Protein AF-A0A415DAH7-F1 (afdb_monomer)

Structure (mmCIF, N/CA/C/O backbone):
data_AF-A0A415DAH7-F1
#
_entry.id   AF-A0A415DAH7-F1
#
loop_
_atom_site.group_PDB
_atom_site.id
_atom_site.type_symbol
_atom_site.label_atom_id
_atom_site.label_alt_id
_atom_site.label_comp_id
_atom_site.label_asym_id
_atom_site.label_entity_id
_atom_site.label_seq_id
_atom_site.pdbx_PDB_ins_code
_atom_site.Cartn_x
_atom_site.Cartn_y
_atom_site.Cartn_z
_atom_site.occupancy
_atom_site.B_iso_or_equiv
_atom_site.auth_seq_id
_atom_site.auth_comp_id
_atom_site.auth_asym_id
_atom_site.auth_atom_id
_atom_site.pdbx_PDB_model_num
ATOM 1 N N . MET A 1 1 ? 17.545 -16.013 -15.778 1.00 30.41 1 MET A N 1
ATOM 2 C CA . MET A 1 1 ? 18.387 -14.815 -15.978 1.00 30.41 1 MET A CA 1
ATOM 3 C C . MET A 1 1 ? 17.497 -13.778 -16.645 1.00 30.41 1 MET A C 1
ATOM 5 O O . MET A 1 1 ? 16.972 -14.083 -17.706 1.00 30.41 1 MET A O 1
ATOM 9 N N . LYS A 1 2 ? 17.176 -12.661 -15.979 1.00 29.02 2 LYS A N 1
ATOM 10 C CA . LYS A 1 2 ? 16.291 -11.635 -16.555 1.00 29.02 2 LYS A CA 1
ATOM 11 C C . LYS A 1 2 ? 17.100 -10.828 -17.575 1.00 29.02 2 LYS A C 1
ATOM 13 O O . LYS A 1 2 ? 18.068 -10.181 -17.198 1.00 29.02 2 LYS A O 1
ATOM 18 N N . THR A 1 3 ? 16.727 -10.934 -18.844 1.00 31.83 3 THR A N 1
ATOM 19 C CA . THR A 1 3 ? 17.229 -10.130 -19.965 1.00 31.83 3 THR A CA 1
ATOM 20 C C . THR A 1 3 ? 16.872 -8.668 -19.697 1.00 31.83 3 THR A C 1
ATOM 22 O O . THR A 1 3 ? 15.691 -8.332 -19.589 1.00 31.83 3 THR A O 1
ATOM 25 N N . TYR A 1 4 ? 17.868 -7.803 -19.516 1.00 32.53 4 TYR A N 1
ATOM 26 C CA . TYR A 1 4 ? 17.638 -6.367 -19.373 1.00 32.53 4 TYR A CA 1
ATOM 27 C C . TYR A 1 4 ? 17.499 -5.768 -20.773 1.00 32.53 4 TYR A C 1
ATOM 29 O O . TYR A 1 4 ? 18.465 -5.697 -21.532 1.00 32.53 4 TYR A O 1
ATOM 37 N N . TYR A 1 5 ? 16.290 -5.339 -21.131 1.00 34.25 5 TYR A N 1
ATOM 38 C CA . TYR A 1 5 ? 16.063 -4.584 -22.360 1.00 34.25 5 TYR A CA 1
ATOM 39 C C . TYR A 1 5 ? 16.549 -3.148 -22.150 1.00 34.25 5 TYR A C 1
ATOM 41 O O . TYR A 1 5 ? 15.805 -2.286 -21.687 1.00 34.25 5 TYR A O 1
ATOM 49 N N . VAL A 1 6 ? 17.816 -2.886 -22.466 1.00 39.06 6 VAL A N 1
ATOM 50 C CA . VAL A 1 6 ? 18.324 -1.516 -22.585 1.00 39.06 6 VAL A CA 1
ATOM 51 C C . VAL A 1 6 ? 17.772 -0.954 -23.898 1.00 39.06 6 VAL A C 1
ATOM 53 O O . VAL A 1 6 ? 18.182 -1.363 -24.982 1.00 39.06 6 VAL A O 1
ATOM 56 N N . HIS A 1 7 ? 16.760 -0.090 -23.817 1.00 41.69 7 HIS A N 1
ATOM 57 C CA . HIS A 1 7 ? 16.101 0.457 -25.002 1.00 41.69 7 HIS A CA 1
ATOM 58 C C . HIS A 1 7 ? 16.905 1.589 -25.664 1.00 41.69 7 HIS A C 1
ATOM 60 O O . HIS A 1 7 ? 17.321 2.528 -25.012 1.00 41.69 7 HIS A O 1
ATOM 66 N N . SER A 1 8 ? 17.005 1.487 -26.995 1.00 37.91 8 SER A N 1
ATOM 67 C CA . SER A 1 8 ? 17.375 2.465 -28.036 1.00 37.91 8 SER A CA 1
ATOM 68 C C . SER A 1 8 ? 18.767 3.111 -28.016 1.00 37.91 8 SER A C 1
ATOM 70 O O . SER A 1 8 ? 18.964 4.198 -27.477 1.00 37.91 8 SER A O 1
ATOM 72 N N . TYR A 1 9 ? 19.661 2.539 -28.827 1.00 50.06 9 TYR A N 1
ATOM 73 C CA . TYR A 1 9 ? 20.685 3.298 -29.539 1.00 50.06 9 TYR A CA 1
ATOM 74 C C . TYR A 1 9 ? 20.135 3.812 -30.866 1.00 50.06 9 TYR A C 1
ATOM 76 O O . TYR A 1 9 ? 20.167 3.117 -31.875 1.00 50.06 9 TYR A O 1
ATOM 84 N N . SER A 1 10 ? 19.648 5.052 -30.876 1.00 49.25 10 SER A N 1
ATOM 85 C CA . SER A 1 10 ? 19.550 5.817 -32.123 1.00 49.25 10 SER A CA 1
ATOM 86 C C . SER A 1 10 ? 20.919 6.383 -32.521 1.00 49.25 10 SER A C 1
ATOM 88 O O . SER A 1 10 ? 21.228 6.478 -33.698 1.00 49.25 10 SER A O 1
ATOM 90 N N . ILE A 1 11 ? 21.782 6.700 -31.553 1.00 47.94 11 ILE A N 1
ATOM 91 C CA . ILE A 1 11 ? 23.010 7.485 -31.762 1.00 47.94 11 ILE A CA 1
ATOM 92 C C . ILE A 1 11 ? 24.099 6.739 -32.548 1.00 47.94 11 ILE A C 1
ATOM 94 O O . ILE A 1 11 ? 24.809 7.375 -33.323 1.00 47.94 11 ILE A O 1
ATOM 98 N N . TYR A 1 12 ? 24.249 5.423 -32.370 1.00 51.31 12 TYR A N 1
ATOM 99 C CA . TYR A 1 12 ? 25.312 4.670 -33.053 1.00 51.31 12 TYR A CA 1
ATOM 100 C C . TYR A 1 12 ? 24.988 4.344 -34.515 1.00 51.31 12 TYR A C 1
ATOM 102 O O . TYR A 1 12 ? 25.910 4.222 -35.317 1.00 51.31 12 TYR A O 1
ATOM 110 N N . ASP A 1 13 ? 23.702 4.264 -34.866 1.00 53.69 13 ASP A N 1
ATOM 111 C CA . ASP A 1 13 ? 23.242 4.046 -36.243 1.00 53.69 13 ASP A CA 1
ATOM 112 C C . ASP A 1 13 ? 23.007 5.361 -37.004 1.00 53.69 13 ASP A C 1
ATOM 114 O O . ASP A 1 13 ? 22.860 5.353 -38.229 1.00 53.69 13 ASP A O 1
ATOM 118 N N . ILE A 1 14 ? 22.960 6.501 -36.303 1.00 60.25 14 ILE A N 1
ATOM 119 C CA . ILE A 1 14 ? 22.918 7.816 -36.941 1.00 60.25 14 ILE A CA 1
ATOM 120 C C . ILE A 1 14 ? 24.291 8.084 -37.565 1.00 60.25 14 ILE A C 1
ATOM 122 O O . ILE A 1 14 ? 25.292 8.138 -36.846 1.00 60.25 14 ILE A O 1
ATOM 126 N N . PRO A 1 15 ? 24.365 8.292 -38.893 1.00 61.75 15 PRO A N 1
ATOM 127 C CA . PRO A 1 15 ? 25.614 8.646 -39.546 1.00 61.75 15 PRO A CA 1
ATOM 128 C C . PRO A 1 15 ? 26.196 9.907 -38.906 1.00 61.75 15 PRO A C 1
ATOM 130 O O . PRO A 1 15 ? 25.568 10.967 -38.942 1.00 61.75 15 PRO A O 1
ATOM 133 N N . LYS A 1 16 ? 27.395 9.792 -38.329 1.00 71.94 16 LYS A N 1
ATOM 134 C CA . LYS A 1 16 ? 28.117 10.941 -37.783 1.00 71.94 16 LYS A CA 1
ATOM 135 C C . LYS A 1 16 ? 28.675 11.759 -38.935 1.00 71.94 16 LYS A C 1
ATOM 137 O O . LYS A 1 16 ? 29.456 11.266 -39.747 1.00 71.94 16 LYS A O 1
ATOM 142 N N . THR A 1 17 ? 28.268 13.015 -39.001 1.00 75.19 17 THR A N 1
ATOM 143 C CA . THR A 1 17 ? 28.755 13.974 -39.993 1.00 75.19 17 THR A CA 1
ATOM 144 C C . THR A 1 17 ? 30.033 14.675 -39.531 1.00 75.19 17 THR A C 1
ATOM 146 O O . THR A 1 17 ? 30.677 15.346 -40.335 1.00 75.19 17 THR A O 1
ATOM 149 N N . GLY A 1 18 ? 30.410 14.514 -38.253 1.00 72.88 18 GLY A N 1
ATOM 150 C CA . GLY A 1 18 ? 31.558 15.186 -37.635 1.00 72.88 18 GLY A CA 1
ATOM 151 C C . GLY A 1 18 ? 31.256 16.626 -37.206 1.00 72.88 18 GLY A C 1
ATOM 152 O O . GLY A 1 18 ? 32.127 17.305 -36.668 1.00 72.88 18 GLY A O 1
ATOM 153 N N . ASP A 1 19 ? 30.024 17.086 -37.427 1.00 80.38 19 ASP A N 1
ATOM 154 C CA . ASP A 1 19 ? 29.500 18.378 -37.001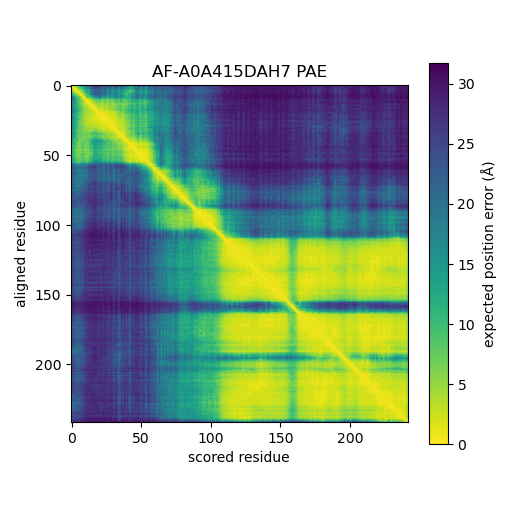 1.00 80.38 19 ASP A CA 1
ATOM 155 C C . ASP A 1 19 ? 28.490 18.145 -35.878 1.00 80.38 19 ASP A C 1
ATOM 157 O O . ASP A 1 19 ? 27.415 17.577 -36.090 1.00 80.38 19 ASP A O 1
ATOM 161 N N . PHE A 1 20 ? 28.839 18.625 -34.686 1.00 67.50 20 PHE A N 1
ATOM 162 C CA . PHE A 1 20 ? 28.045 18.454 -33.474 1.00 67.50 20 PHE A CA 1
ATOM 163 C C . PHE A 1 20 ? 26.579 18.880 -33.653 1.00 67.50 20 PHE A C 1
ATOM 165 O O . PHE A 1 20 ? 25.672 18.140 -33.282 1.00 67.50 20 PHE A O 1
ATOM 172 N N . TYR A 1 21 ? 26.322 20.030 -34.282 1.00 62.66 21 TYR A N 1
ATOM 173 C CA . TYR A 1 21 ? 24.966 20.570 -34.419 1.00 62.66 21 TYR A CA 1
ATOM 174 C C . TYR A 1 21 ? 24.132 19.833 -35.469 1.00 62.66 21 TYR A C 1
ATOM 176 O O . TYR A 1 21 ? 22.897 19.850 -35.413 1.00 62.66 21 TYR A O 1
ATOM 184 N N . LYS A 1 22 ? 24.771 19.226 -36.472 1.00 73.44 22 LYS A N 1
ATOM 185 C CA . LYS A 1 22 ? 24.080 18.373 -37.451 1.00 73.44 22 LYS A CA 1
ATOM 186 C C . LYS A 1 22 ? 23.768 17.008 -36.860 1.00 73.44 22 LYS A C 1
ATOM 188 O O . LYS A 1 22 ? 22.645 16.530 -37.026 1.00 73.44 22 LYS A O 1
ATOM 193 N N . ASP A 1 23 ? 24.720 16.439 -36.136 1.00 68.25 23 ASP A N 1
ATOM 194 C CA . ASP A 1 23 ? 24.581 15.143 -35.480 1.00 68.25 23 ASP A CA 1
ATOM 195 C C . ASP A 1 23 ? 23.501 15.210 -34.383 1.00 68.25 23 ASP A C 1
ATOM 197 O O . ASP A 1 23 ? 22.616 14.355 -34.329 1.00 68.25 23 ASP A O 1
ATOM 201 N N . GLU A 1 24 ? 23.456 16.304 -33.615 1.00 63.38 24 GLU A N 1
ATOM 202 C CA . GLU A 1 24 ? 22.398 16.586 -32.636 1.00 63.38 24 GLU A CA 1
ATOM 203 C C . GLU A 1 24 ? 21.007 16.690 -33.291 1.00 63.38 24 GLU A C 1
ATOM 205 O O . GLU A 1 24 ? 20.033 16.116 -32.802 1.00 63.38 24 GLU A O 1
ATOM 210 N N . ARG A 1 25 ? 20.880 17.361 -34.447 1.00 71.38 25 ARG A N 1
ATOM 211 C CA . ARG A 1 25 ? 19.592 17.456 -35.165 1.00 71.38 25 ARG A CA 1
ATOM 212 C C . ARG A 1 25 ? 19.115 16.117 -35.715 1.00 71.38 25 ARG A C 1
ATOM 214 O O . ARG A 1 25 ? 17.909 15.854 -35.697 1.00 71.38 25 ARG A O 1
ATOM 221 N N . LEU A 1 26 ? 20.027 15.295 -36.231 1.00 68.44 26 LEU A N 1
ATOM 222 C CA . LEU A 1 26 ? 19.712 13.946 -36.701 1.00 68.44 26 LEU A CA 1
ATOM 223 C C . LEU A 1 26 ? 19.230 13.071 -35.539 1.00 68.44 26 LEU A C 1
ATOM 225 O O . LEU A 1 26 ? 18.222 12.376 -35.671 1.00 68.44 26 LEU A O 1
ATOM 229 N N . TRP A 1 27 ? 19.868 13.205 -34.379 1.00 65.69 27 TRP A N 1
ATOM 230 C CA . TRP A 1 27 ? 19.471 12.542 -33.141 1.00 65.69 27 TRP A CA 1
ATOM 231 C C . TRP A 1 27 ? 18.094 12.981 -32.630 1.00 65.69 27 TRP A C 1
ATOM 233 O O . TRP A 1 27 ? 17.233 12.134 -32.382 1.00 65.69 27 TRP A O 1
ATOM 243 N N . ILE A 1 28 ? 17.811 14.287 -32.586 1.00 63.56 28 ILE A N 1
ATOM 244 C CA . ILE A 1 28 ? 16.478 14.807 -32.227 1.00 63.56 28 ILE A CA 1
ATOM 245 C C . ILE A 1 28 ? 15.401 14.272 -33.183 1.00 63.56 28 ILE A C 1
ATOM 247 O O . ILE A 1 28 ? 14.293 13.942 -32.755 1.00 63.56 28 ILE A O 1
ATOM 251 N N . LYS A 1 29 ? 15.699 14.196 -34.486 1.00 68.44 29 LYS A N 1
ATOM 252 C CA . LYS A 1 29 ? 14.757 13.700 -35.498 1.00 68.44 29 LYS A CA 1
ATOM 253 C C . LYS A 1 29 ? 14.428 12.220 -35.293 1.00 68.44 29 LYS A C 1
ATOM 255 O O . LYS A 1 29 ? 13.265 11.847 -35.426 1.00 68.44 29 LYS A O 1
ATOM 260 N N . GLU A 1 30 ? 15.417 11.405 -34.942 1.00 64.88 30 GLU A N 1
ATOM 261 C CA . GLU A 1 30 ? 15.224 9.976 -34.682 1.00 64.88 30 GLU A CA 1
ATOM 262 C C . GLU A 1 30 ? 14.415 9.737 -33.397 1.00 64.88 30 GLU A C 1
ATOM 264 O O . GLU A 1 30 ? 13.485 8.933 -33.388 1.00 64.88 30 GLU A O 1
ATOM 269 N N . ASN A 1 31 ? 14.671 10.518 -32.341 1.00 58.09 31 ASN A N 1
ATOM 270 C CA . ASN A 1 31 ? 13.945 10.425 -31.068 1.00 58.09 31 ASN A CA 1
ATOM 271 C C . ASN A 1 31 ? 12.488 10.905 -31.128 1.00 58.09 31 ASN A C 1
ATOM 273 O O . ASN A 1 31 ? 11.696 10.578 -30.244 1.00 58.09 31 ASN A O 1
ATOM 277 N N . LYS A 1 32 ? 12.108 11.655 -32.168 1.00 60.28 32 LYS A N 1
ATOM 278 C CA . LYS A 1 32 ? 10.715 12.063 -32.406 1.00 60.28 32 LYS A CA 1
ATOM 279 C C . LYS A 1 32 ? 9.870 10.997 -33.107 1.00 60.28 32 LYS A C 1
ATOM 281 O O . LYS A 1 32 ? 8.658 11.179 -33.196 1.00 60.28 32 LYS A O 1
ATOM 286 N N . LYS A 1 33 ? 10.467 9.902 -33.595 1.00 56.88 33 LYS A N 1
ATOM 287 C CA . LYS A 1 33 ? 9.713 8.795 -34.204 1.00 56.88 33 LYS A CA 1
ATOM 288 C C . LYS A 1 33 ? 8.858 8.072 -33.169 1.00 56.88 33 LYS A C 1
ATOM 290 O O . LYS A 1 33 ? 9.251 7.956 -32.001 1.00 56.88 33 LYS A O 1
ATOM 295 N N . LEU A 1 34 ? 7.709 7.557 -33.606 1.00 50.47 34 LEU A N 1
ATOM 296 C CA . LEU A 1 34 ? 6.844 6.726 -32.767 1.00 50.47 34 LEU A CA 1
ATOM 297 C C . LEU A 1 34 ? 7.603 5.468 -32.328 1.00 50.47 34 LEU A C 1
ATOM 299 O O . LEU A 1 34 ? 8.448 4.975 -33.068 1.00 50.47 34 LEU A O 1
ATOM 303 N N . PHE A 1 35 ? 7.314 4.952 -31.128 1.00 51.53 35 PHE A N 1
ATOM 304 C CA . PHE A 1 35 ? 8.022 3.800 -30.548 1.00 51.53 35 PHE A CA 1
ATOM 305 C C . PHE A 1 35 ? 8.113 2.633 -31.549 1.00 51.53 35 PHE A C 1
ATOM 307 O O . PHE A 1 35 ? 9.202 2.191 -31.884 1.00 51.53 35 PHE A O 1
ATOM 314 N N . LEU A 1 36 ? 6.990 2.260 -32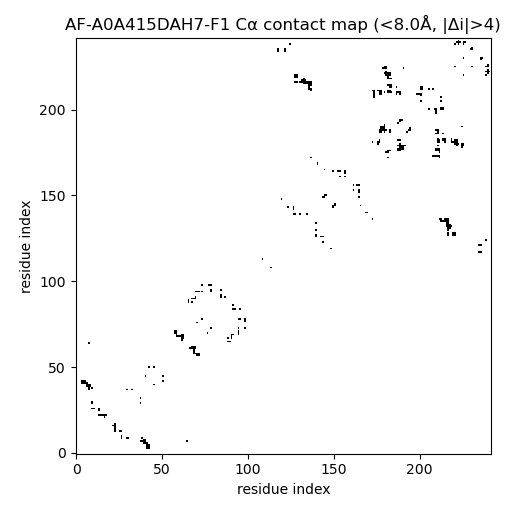.162 1.00 53.62 36 LEU A N 1
ATOM 315 C CA . LEU A 1 36 ? 6.885 1.172 -33.145 1.00 53.62 36 LEU A CA 1
ATOM 316 C C . LEU A 1 36 ? 7.756 1.337 -34.409 1.00 53.62 36 LEU A C 1
ATOM 318 O O . LEU A 1 36 ? 7.973 0.368 -35.128 1.00 53.62 36 LEU A O 1
ATOM 322 N N . GLU A 1 37 ? 8.243 2.545 -34.696 1.00 58.22 37 GLU A N 1
ATOM 323 C CA . GLU A 1 37 ? 9.062 2.863 -35.874 1.00 58.22 37 GLU A CA 1
ATOM 324 C C . GLU A 1 37 ? 10.568 2.863 -35.568 1.00 58.22 37 GLU A C 1
ATOM 326 O O . GLU A 1 37 ? 11.393 3.090 -36.459 1.00 58.22 37 GLU A O 1
ATOM 331 N N . ARG A 1 38 ? 10.939 2.638 -34.303 1.00 60.38 38 ARG A N 1
ATOM 332 C CA . ARG A 1 38 ? 12.330 2.604 -33.850 1.00 60.38 38 ARG A CA 1
ATOM 333 C C . ARG A 1 38 ? 12.897 1.199 -34.035 1.00 60.38 38 ARG A C 1
ATOM 335 O O . ARG A 1 38 ? 12.210 0.199 -33.845 1.00 60.38 38 ARG A O 1
ATOM 342 N N . LYS A 1 39 ? 14.178 1.116 -34.395 1.00 55.44 39 LYS A N 1
ATOM 343 C CA . LYS A 1 39 ? 14.915 -0.154 -34.392 1.00 55.44 39 LYS A CA 1
ATOM 344 C C . LYS A 1 39 ? 15.384 -0.479 -32.975 1.00 55.44 39 LYS A C 1
ATOM 346 O O . LYS A 1 39 ? 15.782 0.416 -32.231 1.00 55.44 39 LYS A O 1
ATOM 351 N N . TYR A 1 40 ? 15.356 -1.762 -32.623 1.00 54.62 40 TYR A N 1
ATOM 352 C CA . TYR A 1 40 ? 15.751 -2.258 -31.307 1.00 54.62 40 TYR A CA 1
ATOM 353 C C . TYR A 1 40 ? 16.838 -3.318 -31.437 1.00 54.62 40 TYR A C 1
ATOM 355 O O . TYR A 1 40 ? 16.712 -4.245 -32.237 1.00 54.62 40 TYR A O 1
ATOM 363 N N . LEU A 1 41 ? 17.875 -3.191 -30.614 1.00 52.78 41 LEU A N 1
ATOM 364 C CA . LEU A 1 41 ? 18.930 -4.179 -30.439 1.00 52.78 41 LEU A CA 1
ATOM 365 C C . LEU A 1 41 ? 19.007 -4.502 -28.946 1.00 52.78 41 LEU A C 1
ATOM 367 O O . LEU A 1 41 ? 19.037 -3.583 -28.129 1.00 52.78 41 LEU A O 1
ATOM 371 N N . SER A 1 42 ? 18.983 -5.784 -28.581 1.00 51.53 42 SER A N 1
ATOM 372 C CA . SER A 1 42 ? 19.163 -6.181 -27.182 1.00 51.53 42 SER A CA 1
ATOM 373 C C . SER A 1 42 ? 20.623 -6.006 -26.762 1.00 51.53 42 SER A C 1
ATOM 375 O O . SER A 1 42 ? 21.517 -6.060 -27.607 1.00 51.53 42 SER A O 1
ATOM 377 N N . PHE A 1 43 ? 20.873 -5.812 -25.463 1.00 52.41 43 PHE A N 1
ATOM 378 C CA . PHE A 1 43 ? 22.230 -5.666 -24.923 1.00 52.41 43 PHE A CA 1
ATOM 379 C C . PHE A 1 43 ? 23.127 -6.851 -25.313 1.00 52.41 43 PHE A C 1
ATOM 381 O O . PHE A 1 43 ? 24.273 -6.650 -25.701 1.00 52.41 43 PHE A O 1
ATOM 388 N N . GLU A 1 44 ? 22.584 -8.076 -25.318 1.00 57.19 44 GLU A N 1
ATOM 389 C CA . GLU A 1 44 ? 23.336 -9.280 -25.704 1.00 57.19 44 GLU A CA 1
ATOM 390 C C . GLU A 1 44 ? 23.755 -9.303 -27.181 1.00 57.19 44 GLU A C 1
ATOM 392 O O . GLU A 1 44 ? 24.684 -10.022 -27.539 1.00 57.19 44 GLU A O 1
ATOM 397 N N . ASN A 1 45 ? 23.084 -8.523 -28.032 1.00 60.72 45 ASN A N 1
ATOM 398 C CA . ASN A 1 45 ? 23.364 -8.446 -29.464 1.00 60.72 45 ASN A CA 1
ATOM 399 C C . ASN A 1 45 ? 24.275 -7.254 -29.834 1.00 60.72 45 ASN A C 1
ATOM 401 O O . ASN A 1 45 ? 24.538 -7.045 -31.018 1.00 60.72 45 ASN A O 1
ATOM 405 N N . MET A 1 46 ? 24.742 -6.465 -28.856 1.00 63.38 46 MET A N 1
ATOM 406 C CA . MET A 1 46 ? 25.704 -5.366 -29.055 1.00 63.38 46 MET A CA 1
ATOM 407 C C . MET A 1 46 ? 27.146 -5.882 -29.160 1.00 63.38 46 MET A C 1
ATOM 409 O O . MET A 1 46 ? 27.452 -6.964 -28.655 1.00 63.38 46 MET A O 1
ATOM 413 N N . THR A 1 47 ? 28.055 -5.103 -29.763 1.00 72.56 47 THR A N 1
ATOM 414 C CA . THR A 1 47 ? 29.487 -5.457 -29.757 1.00 72.56 47 THR A CA 1
ATOM 415 C C . THR A 1 47 ? 30.088 -5.312 -28.359 1.00 72.56 47 THR A C 1
ATOM 417 O O . THR A 1 47 ? 29.569 -4.586 -27.509 1.00 72.56 47 THR A O 1
ATOM 420 N N . VAL A 1 48 ? 31.213 -5.988 -28.113 1.00 69.75 48 VAL A N 1
ATOM 421 C CA . VAL A 1 48 ? 31.903 -5.961 -26.813 1.00 69.75 48 VAL A CA 1
ATOM 422 C C . VAL A 1 48 ? 32.334 -4.539 -26.444 1.00 69.75 48 VAL A C 1
ATOM 424 O O . VAL A 1 48 ? 32.238 -4.148 -25.286 1.00 69.75 48 VAL A O 1
ATOM 427 N N . GLU A 1 49 ? 32.755 -3.740 -27.421 1.00 65.25 49 GLU A N 1
ATOM 428 C CA . GLU A 1 49 ? 33.161 -2.346 -27.232 1.00 65.25 49 GLU A CA 1
ATOM 429 C C . GLU A 1 49 ? 31.980 -1.460 -26.817 1.00 65.25 49 GLU A C 1
ATOM 431 O O . GLU A 1 49 ? 32.116 -0.661 -25.896 1.00 65.25 49 GLU A O 1
ATOM 436 N N . GLN A 1 50 ? 30.809 -1.650 -27.434 1.00 59.31 50 GLN A N 1
ATOM 437 C CA . GLN A 1 50 ? 29.585 -0.916 -27.092 1.00 59.31 50 GLN A CA 1
ATOM 438 C C . GLN A 1 50 ? 29.092 -1.271 -25.689 1.00 59.31 50 GLN A C 1
ATOM 440 O O . GLN A 1 50 ? 28.746 -0.391 -24.904 1.00 59.31 50 GLN A O 1
ATOM 445 N N . GLN A 1 51 ? 29.099 -2.563 -25.348 1.00 60.09 51 GLN A N 1
ATOM 446 C CA . GLN A 1 51 ? 28.767 -3.015 -23.996 1.00 60.09 51 GLN A CA 1
ATOM 447 C C . GLN A 1 51 ? 29.734 -2.412 -22.970 1.00 60.09 51 GLN A C 1
ATOM 449 O O . GLN A 1 51 ? 29.313 -1.997 -21.892 1.00 60.09 51 GLN A O 1
ATOM 454 N N . ARG A 1 52 ? 31.023 -2.322 -23.314 1.00 61.59 52 ARG A N 1
ATOM 455 C CA . ARG A 1 52 ? 32.062 -1.758 -22.454 1.00 61.59 52 ARG A CA 1
ATOM 456 C C . ARG A 1 52 ? 31.892 -0.258 -22.227 1.00 61.59 52 ARG A C 1
ATOM 458 O O . ARG A 1 52 ? 31.991 0.167 -21.088 1.00 61.59 52 ARG A O 1
ATOM 465 N N . GLU A 1 53 ? 31.580 0.526 -23.256 1.00 58.72 53 GLU A N 1
ATOM 466 C CA . GLU A 1 53 ? 31.325 1.974 -23.144 1.00 58.72 53 GLU A CA 1
ATOM 467 C C . GLU A 1 53 ? 30.185 2.277 -22.149 1.00 58.72 53 GLU A C 1
ATOM 469 O O . GLU A 1 53 ? 30.325 3.126 -21.273 1.00 58.72 53 GLU A O 1
ATOM 474 N N . ILE A 1 54 ? 29.098 1.495 -22.193 1.00 54.59 54 ILE A N 1
ATOM 475 C CA . ILE A 1 54 ? 27.954 1.600 -21.261 1.00 54.59 54 ILE A CA 1
ATOM 476 C C . ILE A 1 54 ? 28.350 1.261 -19.816 1.00 54.59 54 ILE A C 1
ATOM 478 O O . ILE A 1 54 ? 27.866 1.857 -18.843 1.00 54.59 54 ILE A O 1
ATOM 482 N N . MET A 1 55 ? 29.180 0.232 -19.662 1.00 54.84 55 MET A N 1
ATOM 483 C CA . MET A 1 55 ? 29.550 -0.297 -18.354 1.00 54.84 55 MET A CA 1
ATOM 484 C C . MET A 1 55 ? 30.639 0.548 -17.685 1.00 54.84 55 MET A C 1
ATOM 486 O O . MET A 1 55 ? 30.517 0.817 -16.485 1.00 54.84 55 MET A O 1
ATOM 490 N N . ASP A 1 56 ? 31.619 1.014 -18.463 1.00 54.81 56 ASP A N 1
ATOM 491 C CA . ASP A 1 56 ? 32.882 1.586 -17.990 1.00 54.81 56 ASP A CA 1
ATOM 492 C C . ASP A 1 56 ? 32.916 3.127 -18.001 1.00 54.81 56 ASP A C 1
ATOM 494 O O . ASP A 1 56 ? 33.735 3.689 -17.275 1.00 54.81 56 ASP A O 1
ATOM 498 N N . GLU A 1 57 ? 32.051 3.841 -18.742 1.00 52.53 57 GLU A N 1
ATOM 499 C CA . GLU A 1 57 ? 31.971 5.305 -18.603 1.00 52.53 57 GLU A CA 1
ATOM 500 C C . GLU A 1 57 ? 31.153 5.704 -17.354 1.00 52.53 57 GLU A C 1
ATOM 502 O O . GLU A 1 57 ? 29.961 5.380 -17.242 1.00 52.53 57 GLU A O 1
ATOM 507 N N . PRO A 1 58 ? 31.756 6.435 -16.393 1.00 42.31 58 PRO A N 1
ATOM 508 C CA . PRO A 1 58 ? 31.020 7.091 -15.330 1.00 42.31 58 PRO A CA 1
ATOM 509 C C . PRO A 1 58 ? 30.397 8.355 -15.929 1.00 42.31 58 PRO A C 1
ATOM 511 O O . PRO A 1 58 ? 31.048 9.385 -16.067 1.00 42.31 58 PRO A O 1
ATOM 514 N N . THR A 1 59 ? 29.158 8.221 -16.383 1.00 47.56 59 THR A N 1
ATOM 515 C CA . THR A 1 59 ? 28.119 9.252 -16.543 1.00 47.56 59 THR A CA 1
ATOM 516 C C . THR A 1 59 ? 28.468 10.679 -16.079 1.00 47.56 59 THR A C 1
ATOM 518 O O . THR A 1 59 ? 27.938 11.196 -15.103 1.00 47.56 59 THR A O 1
ATOM 521 N N . ILE A 1 60 ? 29.292 11.382 -16.861 1.00 40.38 60 ILE A N 1
ATOM 522 C CA . ILE A 1 60 ? 29.231 12.853 -16.961 1.00 40.38 60 ILE A CA 1
ATOM 523 C C . ILE A 1 60 ? 28.095 13.256 -17.913 1.00 40.38 60 ILE A C 1
ATOM 525 O O . ILE A 1 60 ? 27.547 14.352 -17.811 1.00 40.38 60 ILE A O 1
ATOM 529 N N . ASN A 1 61 ? 27.704 12.356 -18.816 1.00 48.38 61 ASN A N 1
ATOM 530 C CA . ASN A 1 61 ? 26.649 12.604 -19.782 1.00 48.38 61 ASN A CA 1
ATOM 531 C C . ASN A 1 61 ? 25.313 12.062 -19.280 1.00 48.38 61 ASN A C 1
ATOM 533 O O . ASN A 1 61 ? 25.202 10.926 -18.811 1.00 48.38 61 ASN A O 1
ATOM 537 N N . SER A 1 62 ? 24.296 12.907 -19.404 1.00 50.09 62 SER A N 1
ATOM 538 C CA . SER A 1 62 ? 22.901 12.536 -19.263 1.00 50.09 62 SER A CA 1
ATOM 539 C C . SER A 1 62 ? 22.559 11.342 -20.156 1.00 50.09 62 SER A C 1
ATOM 541 O O . SER A 1 62 ? 23.035 11.226 -21.284 1.00 50.09 62 SER A O 1
ATOM 543 N N . CYS A 1 63 ? 21.697 10.457 -19.662 1.00 46.56 63 CYS A N 1
ATOM 544 C CA . CYS A 1 63 ? 21.087 9.386 -20.428 1.00 46.56 63 CYS A CA 1
ATOM 545 C C . CYS A 1 63 ? 20.560 9.941 -21.751 1.00 46.56 63 CYS A C 1
ATOM 547 O O . CYS A 1 63 ? 19.670 10.783 -21.767 1.00 46.56 63 CYS A O 1
ATOM 549 N N . TYR A 1 64 ? 21.028 9.415 -22.875 1.00 43.62 64 TYR A N 1
ATOM 550 C CA . TYR A 1 64 ? 20.614 9.868 -24.204 1.00 43.62 64 TYR A CA 1
ATOM 551 C C . TYR A 1 64 ? 19.154 9.516 -24.581 1.00 43.62 64 TYR A C 1
ATOM 553 O O . TYR A 1 64 ? 18.760 9.674 -25.733 1.00 43.62 64 TYR A O 1
ATOM 561 N N . ILE A 1 65 ? 18.342 9.014 -23.646 1.00 41.97 65 ILE A N 1
ATOM 562 C CA . ILE A 1 65 ? 16.931 8.637 -23.853 1.00 41.97 65 ILE A CA 1
ATOM 563 C C . ILE A 1 65 ? 16.004 9.573 -23.074 1.00 41.97 65 ILE A C 1
ATOM 565 O O . ILE A 1 65 ? 15.019 10.058 -23.626 1.00 41.97 65 ILE A O 1
ATOM 569 N N . CYS A 1 66 ? 16.317 9.838 -21.804 1.00 48.00 66 CYS A N 1
ATOM 570 C CA . CYS A 1 66 ? 15.536 10.722 -20.932 1.00 48.00 66 CYS A CA 1
ATOM 571 C C . CYS A 1 66 ? 16.269 12.016 -20.552 1.00 48.00 66 CYS A C 1
ATOM 573 O O . CYS A 1 66 ? 15.723 12.834 -19.822 1.00 48.00 66 CYS A O 1
ATOM 575 N N . SER A 1 67 ? 17.483 12.221 -21.065 1.00 50.59 67 SER A N 1
ATOM 576 C CA . SER A 1 67 ? 18.390 13.319 -20.713 1.00 50.59 67 SER A CA 1
ATOM 577 C C . SER A 1 67 ? 18.761 13.370 -19.231 1.00 50.59 67 SER A C 1
ATOM 579 O O . SER A 1 67 ? 19.234 14.401 -18.754 1.00 50.59 67 SER A O 1
ATOM 581 N N . SER A 1 68 ? 18.613 12.261 -18.510 1.00 49.66 68 SER A N 1
ATOM 582 C CA . SER A 1 68 ? 18.829 12.237 -17.069 1.00 49.66 68 SER A CA 1
ATOM 583 C C . SER A 1 68 ? 20.181 11.667 -16.675 1.00 49.66 68 SER A C 1
ATOM 585 O O . SER A 1 68 ? 20.608 10.632 -17.179 1.00 49.66 68 SER A O 1
ATOM 587 N N . SER A 1 69 ? 20.872 12.340 -15.768 1.00 52.19 69 SER A N 1
ATOM 588 C CA . SER A 1 69 ? 22.183 11.915 -15.288 1.00 52.19 69 SER A CA 1
ATOM 589 C C . SER A 1 69 ? 22.038 10.730 -14.338 1.00 52.19 69 SER A C 1
ATOM 591 O O . SER A 1 69 ? 21.399 10.843 -13.296 1.00 52.19 69 SER A O 1
ATOM 593 N N . PHE A 1 70 ? 22.639 9.594 -14.683 1.00 51.66 70 PHE A N 1
ATOM 594 C CA . PHE A 1 70 ? 22.714 8.458 -13.772 1.00 51.66 70 PHE A CA 1
ATOM 595 C C . PHE A 1 70 ? 23.954 8.596 -12.901 1.00 51.66 70 PHE A C 1
ATOM 597 O O . PHE A 1 70 ? 25.054 8.662 -13.428 1.00 51.66 70 PHE A O 1
ATOM 604 N N . GLU A 1 71 ? 23.811 8.623 -11.585 1.00 55.84 71 GLU A N 1
ATOM 605 C CA . GLU A 1 71 ? 24.958 8.618 -10.681 1.00 55.84 71 GLU A CA 1
ATOM 606 C C . GLU A 1 71 ? 25.153 7.202 -10.128 1.00 55.84 71 GLU A C 1
ATOM 608 O O . GLU A 1 71 ? 24.353 6.714 -9.328 1.00 55.84 71 GLU A O 1
ATOM 613 N N . LYS A 1 72 ? 26.194 6.508 -10.615 1.00 51.06 72 LYS A N 1
ATOM 614 C CA . LYS A 1 72 ? 26.520 5.131 -10.195 1.00 51.06 72 LYS A CA 1
ATOM 615 C C . LYS A 1 72 ? 27.083 5.098 -8.771 1.00 51.06 72 LYS A C 1
ATOM 617 O O . LYS A 1 72 ? 26.976 4.066 -8.108 1.00 51.06 72 LYS A O 1
ATOM 622 N N . ASP A 1 73 ? 27.680 6.191 -8.297 1.00 57.62 73 ASP A N 1
ATOM 623 C CA . ASP A 1 73 ? 28.282 6.263 -6.966 1.00 57.62 73 ASP A CA 1
ATOM 624 C C . ASP A 1 73 ? 27.240 6.639 -5.896 1.00 57.62 73 ASP A C 1
ATOM 626 O O . ASP A 1 73 ? 27.146 7.779 -5.432 1.00 57.62 73 ASP A O 1
ATOM 630 N N . ILE A 1 74 ? 26.441 5.642 -5.495 1.00 54.72 74 ILE A N 1
ATOM 631 C CA . ILE A 1 74 ? 25.413 5.763 -4.443 1.00 54.72 74 ILE A CA 1
ATOM 632 C C . ILE A 1 74 ? 26.020 6.222 -3.104 1.00 54.72 74 ILE A C 1
ATOM 634 O O . ILE A 1 74 ? 25.334 6.864 -2.312 1.00 54.72 74 ILE A O 1
ATOM 638 N N . GLU A 1 75 ? 27.294 5.922 -2.826 1.00 57.03 75 GLU A N 1
ATOM 639 C CA . GLU A 1 75 ? 27.941 6.328 -1.568 1.00 57.03 75 GLU A CA 1
ATOM 640 C C . GLU A 1 75 ? 28.247 7.821 -1.538 1.00 57.03 75 GLU A C 1
ATOM 642 O O . GLU A 1 75 ? 28.107 8.473 -0.501 1.00 57.03 75 GLU A O 1
ATOM 647 N N . LYS A 1 76 ? 28.631 8.374 -2.687 1.00 57.12 76 LYS A N 1
ATOM 648 C CA . LYS A 1 76 ? 28.914 9.798 -2.835 1.00 57.12 76 LYS A CA 1
ATOM 649 C C . LYS A 1 76 ? 27.646 10.636 -3.017 1.00 57.12 76 LYS A C 1
ATOM 651 O O . LYS A 1 76 ? 27.623 11.791 -2.587 1.00 57.12 76 LYS A O 1
ATOM 656 N N . TYR A 1 77 ? 26.595 10.061 -3.604 1.00 54.69 77 TYR A N 1
ATOM 657 C CA . TYR A 1 77 ? 25.331 10.745 -3.892 1.00 54.69 77 TYR A CA 1
ATOM 658 C C . TYR A 1 77 ? 24.114 9.882 -3.531 1.00 54.69 77 TYR A C 1
ATOM 660 O O . TYR A 1 77 ? 23.402 9.408 -4.419 1.00 54.69 77 TYR A O 1
ATOM 668 N N . PRO A 1 78 ? 23.842 9.675 -2.233 1.00 57.16 78 PRO A N 1
ATOM 669 C CA . PRO A 1 78 ? 22.688 8.898 -1.808 1.00 57.16 78 PRO A CA 1
ATOM 670 C C . PRO A 1 78 ? 21.378 9.596 -2.198 1.00 57.16 78 PRO A C 1
ATOM 672 O O . PRO A 1 78 ? 21.218 10.811 -2.025 1.00 57.16 78 PRO A O 1
ATOM 675 N N . PHE A 1 79 ? 20.411 8.808 -2.664 1.00 55.69 79 PHE A N 1
ATOM 676 C CA . PHE A 1 79 ? 19.012 9.196 -2.758 1.00 55.69 79 PHE A CA 1
ATOM 677 C C . PHE A 1 79 ? 18.542 9.716 -1.401 1.00 55.69 79 PHE A C 1
ATOM 679 O O . PHE A 1 79 ? 18.746 9.095 -0.353 1.00 55.69 79 PHE A O 1
ATOM 686 N N . ASN A 1 80 ? 17.908 10.886 -1.422 1.00 53.94 80 ASN A N 1
ATOM 687 C CA . ASN A 1 80 ? 17.370 11.503 -0.226 1.00 53.94 80 ASN A CA 1
ATOM 688 C C . ASN A 1 80 ? 15.841 11.361 -0.215 1.00 53.94 80 ASN A C 1
ATOM 690 O O . ASN A 1 80 ? 15.151 12.111 -0.917 1.00 53.94 80 ASN A O 1
ATOM 694 N N . PRO A 1 81 ? 15.282 10.480 0.635 1.00 49.25 81 PRO A N 1
ATOM 695 C CA . PRO A 1 81 ? 13.849 10.203 0.653 1.00 49.25 81 PRO A CA 1
ATOM 696 C C . PRO A 1 81 ? 12.997 11.414 1.057 1.00 49.25 81 PRO A C 1
ATOM 698 O O . PRO A 1 81 ? 11.797 11.429 0.796 1.00 49.25 81 PRO A O 1
ATOM 701 N N . LYS A 1 82 ? 13.587 12.467 1.650 1.00 41.66 82 LYS A N 1
ATOM 702 C CA . LYS A 1 82 ? 12.854 13.703 1.978 1.00 41.66 82 LYS A CA 1
ATOM 703 C C . LYS A 1 82 ? 12.486 14.532 0.752 1.00 41.66 82 LYS A C 1
ATOM 705 O O . LYS A 1 82 ? 11.518 15.285 0.826 1.00 41.66 82 LYS A O 1
ATOM 710 N N . TYR A 1 83 ? 13.258 14.435 -0.327 1.00 42.31 83 TYR A N 1
ATOM 711 C CA . TYR A 1 83 ? 13.013 15.199 -1.551 1.00 42.31 83 TYR A CA 1
ATOM 712 C C . TYR A 1 83 ? 12.238 14.387 -2.597 1.00 42.31 83 TYR A C 1
ATOM 714 O O . TYR A 1 83 ? 11.672 14.974 -3.511 1.00 42.31 83 TYR A O 1
ATOM 722 N N . GLY A 1 84 ? 12.123 13.067 -2.406 1.00 43.34 84 GLY A N 1
ATOM 723 C CA . GLY A 1 84 ? 11.428 12.172 -3.327 1.00 43.34 84 GLY A CA 1
ATOM 724 C C . GLY A 1 84 ? 12.166 12.014 -4.658 1.00 43.34 84 GLY A C 1
ATOM 725 O O . GLY A 1 84 ? 13.250 12.558 -4.862 1.00 43.34 84 GLY A O 1
ATOM 726 N N . VAL A 1 85 ? 11.579 11.242 -5.575 1.00 49.25 85 VAL A N 1
ATOM 727 C CA . VAL A 1 85 ? 12.080 11.156 -6.952 1.00 49.25 85 VAL A CA 1
ATOM 728 C C . VAL A 1 85 ? 11.699 12.466 -7.639 1.00 49.25 85 VAL A C 1
ATOM 730 O O . VAL A 1 85 ? 10.525 12.696 -7.927 1.00 49.25 85 VAL A O 1
ATOM 733 N N . ASN A 1 86 ? 12.667 13.365 -7.817 1.00 40.81 86 ASN A N 1
ATOM 734 C CA . ASN A 1 86 ? 12.392 14.715 -8.318 1.00 40.81 86 ASN A CA 1
ATOM 735 C C . ASN A 1 86 ? 11.973 14.743 -9.799 1.00 40.81 86 ASN A C 1
ATOM 737 O O . ASN A 1 86 ? 11.456 15.761 -10.251 1.00 40.81 86 ASN A O 1
ATOM 741 N N . GLU A 1 87 ? 12.137 13.646 -10.547 1.00 48.25 87 GLU A N 1
ATOM 742 C CA . GLU A 1 87 ? 11.820 13.575 -11.977 1.00 48.25 87 GLU A CA 1
ATOM 743 C C . GLU A 1 87 ? 11.327 12.179 -12.392 1.00 48.25 87 GLU A C 1
ATOM 745 O O . GLU A 1 87 ? 11.593 11.185 -11.720 1.00 48.25 87 GLU A O 1
ATOM 750 N N . SER A 1 88 ? 10.651 12.088 -13.543 1.00 46.06 88 SER A N 1
ATOM 751 C CA . SER A 1 88 ? 10.246 10.846 -14.237 1.00 46.06 88 SER A CA 1
ATOM 752 C C . SER A 1 88 ? 11.437 10.018 -14.754 1.00 46.06 88 SER A C 1
ATOM 754 O O . SER A 1 88 ? 11.320 9.287 -15.739 1.00 46.06 88 SER A O 1
ATOM 756 N N . ASP A 1 89 ? 12.604 10.201 -14.153 1.00 54.25 89 ASP A N 1
ATOM 757 C CA . ASP A 1 89 ? 13.860 9.645 -14.598 1.00 54.25 89 ASP A CA 1
ATOM 758 C C . ASP A 1 89 ? 13.984 8.194 -14.138 1.00 54.25 89 ASP A C 1
ATOM 760 O O . ASP A 1 89 ? 14.034 7.878 -12.945 1.00 54.25 89 ASP A O 1
ATOM 764 N N . VAL A 1 90 ? 14.065 7.302 -15.123 1.00 52.38 90 VAL A N 1
ATOM 765 C CA . VAL A 1 90 ? 14.274 5.875 -14.908 1.00 52.38 90 VAL A CA 1
ATOM 766 C C . VAL A 1 90 ? 15.550 5.601 -14.113 1.00 52.38 90 VAL A C 1
ATOM 768 O O . VAL A 1 90 ? 15.558 4.673 -13.312 1.00 52.38 90 VAL A O 1
ATOM 771 N N . PHE A 1 91 ? 16.599 6.408 -14.266 1.00 55.88 91 PHE A N 1
ATOM 772 C CA . PHE A 1 91 ? 17.861 6.225 -13.558 1.00 55.88 91 PHE A CA 1
ATOM 773 C C . PHE A 1 91 ? 17.782 6.652 -12.099 1.00 55.88 91 PHE A C 1
ATOM 775 O O . PHE A 1 91 ? 18.249 5.910 -11.242 1.00 55.88 91 PHE A O 1
ATOM 782 N N . HIS A 1 92 ? 17.106 7.757 -11.793 1.00 55.75 92 HIS A N 1
ATOM 783 C CA . HIS A 1 92 ? 16.787 8.141 -10.417 1.00 55.75 92 HIS A CA 1
ATOM 784 C C . HIS A 1 92 ? 15.926 7.082 -9.710 1.00 55.75 92 HIS A C 1
ATOM 786 O O . HIS A 1 92 ? 16.144 6.773 -8.538 1.00 55.75 92 HIS A O 1
ATOM 792 N N . MET A 1 93 ? 14.971 6.478 -10.427 1.00 57.69 93 MET A N 1
ATOM 793 C CA . MET A 1 93 ? 14.183 5.354 -9.910 1.00 57.69 93 MET A CA 1
ATOM 794 C C . MET A 1 93 ? 15.036 4.096 -9.715 1.00 57.69 93 MET A C 1
ATOM 796 O O . MET A 1 93 ? 14.903 3.436 -8.691 1.00 57.69 93 MET A O 1
ATOM 800 N N . VAL A 1 94 ? 15.935 3.769 -10.649 1.00 59.22 94 VAL A N 1
ATOM 801 C CA . VAL A 1 94 ? 16.876 2.643 -10.514 1.00 59.22 94 VAL A CA 1
ATOM 802 C C . VAL A 1 94 ? 17.833 2.865 -9.345 1.00 59.22 94 VAL A C 1
ATOM 804 O O . VAL A 1 94 ? 18.054 1.934 -8.579 1.00 59.22 94 VAL A O 1
ATOM 807 N N . GLN A 1 95 ? 18.350 4.078 -9.160 1.00 60.50 95 GLN A N 1
ATOM 808 C CA . GLN A 1 95 ? 19.223 4.438 -8.045 1.00 60.50 95 GLN A CA 1
ATOM 809 C C . GLN A 1 95 ? 18.480 4.339 -6.710 1.00 60.50 95 GLN A C 1
ATOM 811 O O . GLN A 1 95 ? 18.994 3.732 -5.775 1.00 60.50 95 GLN A O 1
ATOM 816 N N . CYS A 1 96 ? 17.244 4.847 -6.644 1.00 61.31 96 CYS A N 1
ATOM 817 C CA . CYS A 1 96 ? 16.353 4.665 -5.500 1.00 61.31 96 CYS A CA 1
ATOM 818 C C . CYS A 1 96 ? 16.141 3.175 -5.204 1.00 61.31 96 CYS A C 1
ATOM 820 O O . CYS A 1 96 ? 16.394 2.738 -4.093 1.00 61.31 96 CYS A O 1
ATOM 822 N N . LEU A 1 97 ? 15.792 2.357 -6.202 1.00 61.59 97 LEU A N 1
ATOM 823 C CA . LEU A 1 97 ? 15.604 0.913 -6.027 1.00 61.59 97 LEU A CA 1
ATOM 824 C C . LEU A 1 97 ? 16.890 0.182 -5.619 1.00 61.59 97 LEU A C 1
ATOM 826 O O . LEU A 1 97 ? 16.834 -0.765 -4.843 1.00 61.59 97 LEU A O 1
ATOM 830 N N . GLN A 1 98 ? 18.051 0.574 -6.144 1.00 60.22 98 GLN A N 1
ATOM 831 C CA . GLN A 1 98 ? 19.343 -0.011 -5.780 1.00 60.22 98 GLN A CA 1
ATOM 832 C C . GLN A 1 98 ? 19.746 0.365 -4.357 1.00 60.22 98 GLN A C 1
ATOM 834 O O . GLN A 1 98 ? 20.215 -0.502 -3.619 1.00 60.22 98 GLN A O 1
ATOM 839 N N . GLN A 1 99 ? 19.534 1.621 -3.962 1.00 63.94 99 GLN A N 1
ATOM 840 C CA . GLN A 1 99 ? 19.754 2.070 -2.597 1.00 63.94 99 GLN A CA 1
ATOM 841 C C . GLN A 1 99 ? 18.771 1.402 -1.643 1.00 63.94 99 GLN A C 1
ATOM 843 O O . GLN A 1 99 ? 19.228 0.810 -0.683 1.00 63.94 99 GLN A O 1
ATOM 848 N N . GLU A 1 100 ? 17.474 1.372 -1.943 1.00 63.41 100 GLU A N 1
ATOM 849 C CA . GLU A 1 100 ? 16.464 0.657 -1.156 1.00 63.41 100 GLU A CA 1
ATOM 850 C C . GLU A 1 100 ? 16.770 -0.840 -1.078 1.00 63.41 100 GLU A C 1
ATOM 852 O O . GLU A 1 100 ? 16.651 -1.419 -0.012 1.00 63.41 100 GLU A O 1
ATOM 857 N N . ASN A 1 101 ? 17.234 -1.503 -2.142 1.00 59.00 101 ASN A N 1
ATOM 858 C CA . ASN A 1 101 ? 17.647 -2.912 -2.077 1.00 59.00 101 ASN A CA 1
ATOM 859 C C . ASN A 1 101 ? 18.905 -3.106 -1.217 1.00 59.00 101 ASN A C 1
ATOM 861 O O . ASN A 1 101 ? 18.987 -4.044 -0.431 1.00 59.00 101 ASN A O 1
ATOM 865 N N . ARG A 1 102 ? 19.902 -2.225 -1.336 1.00 62.38 102 ARG A N 1
ATOM 866 C CA . ARG A 1 102 ? 21.120 -2.286 -0.516 1.00 62.38 102 ARG A CA 1
ATOM 867 C C . ARG A 1 102 ? 20.817 -1.985 0.949 1.00 62.38 102 ARG A C 1
ATOM 869 O O . ARG A 1 102 ? 21.350 -2.649 1.836 1.00 62.38 102 ARG A O 1
ATOM 876 N N . GLU A 1 103 ? 20.002 -0.972 1.196 1.00 58.34 103 GLU A N 1
ATOM 877 C CA . GLU A 1 103 ? 19.587 -0.528 2.516 1.00 58.34 103 GLU A CA 1
ATOM 878 C C . GLU A 1 103 ? 18.594 -1.495 3.128 1.00 58.34 103 GLU A C 1
ATOM 880 O O . GLU A 1 103 ? 18.722 -1.720 4.309 1.00 58.34 103 GLU A O 1
ATOM 885 N N . SER A 1 104 ? 17.694 -2.134 2.380 1.00 55.72 104 SER A N 1
ATOM 886 C CA . SER A 1 104 ? 16.789 -3.176 2.895 1.00 55.72 104 SER A CA 1
ATOM 887 C C . SER A 1 104 ? 17.536 -4.456 3.263 1.00 55.72 104 SER A C 1
ATOM 889 O O . SER A 1 104 ? 17.235 -5.055 4.290 1.00 55.72 104 SER A O 1
ATOM 891 N N . VAL A 1 105 ? 18.568 -4.839 2.498 1.00 50.22 105 VAL A N 1
ATOM 892 C CA . VAL A 1 105 ? 19.459 -5.965 2.843 1.00 50.22 105 VAL A CA 1
ATOM 893 C C . VAL A 1 105 ? 20.326 -5.648 4.071 1.00 50.22 105 VAL A C 1
ATOM 895 O O . VAL A 1 105 ? 20.666 -6.554 4.828 1.00 50.22 105 VAL A O 1
ATOM 898 N N . ASN A 1 106 ? 20.659 -4.372 4.298 1.00 44.00 106 ASN A N 1
ATOM 899 C CA . ASN A 1 106 ? 21.415 -3.911 5.471 1.00 44.00 106 ASN A CA 1
ATOM 900 C C . ASN A 1 106 ? 20.540 -3.261 6.555 1.00 44.00 106 ASN A C 1
ATOM 902 O O . ASN A 1 106 ? 21.069 -2.796 7.569 1.00 44.00 106 ASN A O 1
ATOM 906 N N . PHE A 1 107 ? 19.218 -3.238 6.374 1.00 47.09 107 PHE A N 1
ATOM 907 C CA . PHE A 1 107 ? 18.273 -2.776 7.374 1.00 47.09 107 PHE A CA 1
ATOM 908 C C . PHE A 1 107 ? 18.218 -3.927 8.354 1.00 47.09 107 PHE A C 1
ATOM 910 O O . PHE A 1 107 ? 17.422 -4.859 8.243 1.00 47.09 107 PHE A O 1
ATOM 917 N N . LEU A 1 108 ? 19.124 -3.879 9.324 1.00 48.03 108 LEU A N 1
ATOM 918 C CA . LEU A 1 108 ? 18.934 -4.564 10.582 1.00 48.03 108 LEU A CA 1
ATOM 919 C C . LEU A 1 108 ? 17.710 -3.903 11.216 1.00 48.03 108 LEU A C 1
ATOM 921 O O . LEU A 1 108 ? 17.842 -3.032 12.073 1.00 48.03 108 LEU A O 1
ATOM 925 N N . TYR A 1 109 ? 16.515 -4.261 10.737 1.00 54.88 109 TYR A N 1
ATOM 926 C CA . TYR A 1 109 ? 15.292 -3.984 11.457 1.00 54.88 109 TYR A CA 1
ATOM 927 C C . TYR A 1 109 ? 15.531 -4.543 12.845 1.00 54.88 109 TYR A C 1
ATOM 929 O O . TYR A 1 109 ? 15.765 -5.744 13.010 1.00 54.88 109 TYR A O 1
ATOM 937 N N . ASP A 1 110 ? 15.519 -3.661 13.839 1.00 67.56 110 ASP A N 1
ATOM 938 C CA . ASP A 1 110 ? 15.436 -4.115 15.211 1.00 67.56 110 ASP A CA 1
ATOM 939 C C . ASP A 1 110 ? 14.220 -5.057 15.258 1.00 67.56 110 ASP A C 1
ATOM 941 O O . ASP A 1 110 ? 13.124 -4.640 14.857 1.00 67.56 110 ASP A O 1
ATOM 945 N N . PRO A 1 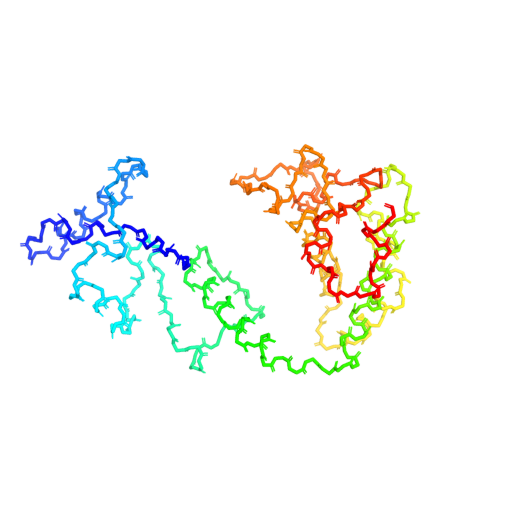111 ? 14.364 -6.323 15.695 1.00 77.56 111 PRO A N 1
ATOM 946 C CA . PRO A 1 111 ? 13.240 -7.248 15.804 1.00 77.56 111 PRO A CA 1
ATOM 947 C C . PRO A 1 111 ? 12.040 -6.638 16.541 1.00 77.56 111 PRO A C 1
ATOM 949 O O . PRO A 1 111 ? 10.894 -7.021 16.307 1.00 77.56 111 PRO A O 1
ATOM 952 N N . LYS A 1 112 ? 12.281 -5.656 17.419 1.00 79.56 112 LYS A N 1
ATOM 953 C CA . LYS A 1 112 ? 11.238 -4.848 18.049 1.00 79.56 112 LYS A CA 1
ATOM 954 C C . LYS A 1 112 ? 10.460 -3.974 17.054 1.00 79.56 112 LYS A C 1
ATOM 956 O O . LYS A 1 112 ? 9.233 -3.981 17.100 1.00 79.56 112 LYS A O 1
ATOM 961 N N . GLN A 1 113 ? 11.141 -3.252 16.164 1.00 76.56 113 GLN A N 1
ATOM 962 C CA . GLN A 1 113 ? 10.522 -2.396 15.143 1.00 76.56 113 GLN A CA 1
ATOM 963 C C . GLN A 1 113 ? 9.724 -3.214 14.128 1.00 76.56 113 GLN A C 1
ATOM 965 O O . GLN A 1 113 ? 8.622 -2.819 13.754 1.00 76.56 1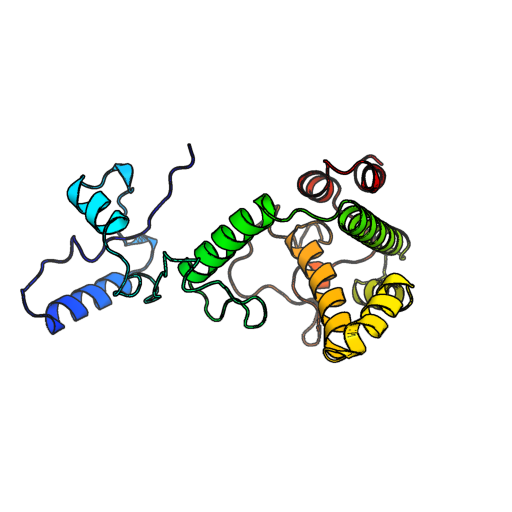13 GLN A O 1
ATOM 970 N N . GLN A 1 114 ? 10.238 -4.379 13.722 1.00 80.50 114 GLN A N 1
ATOM 971 C CA . GLN A 1 114 ? 9.501 -5.282 12.837 1.00 80.50 114 GLN A CA 1
ATOM 972 C C . GLN A 1 114 ? 8.197 -5.756 13.491 1.00 80.50 114 GLN A C 1
ATOM 974 O O . GLN A 1 114 ? 7.129 -5.660 12.888 1.00 80.50 114 GLN A O 1
ATOM 979 N N . LYS A 1 115 ? 8.258 -6.206 14.752 1.00 85.44 115 LYS A N 1
ATOM 980 C CA . LYS A 1 115 ? 7.067 -6.616 15.515 1.00 85.44 115 LYS A CA 1
ATOM 981 C C . LYS A 1 115 ? 6.061 -5.480 15.678 1.00 85.44 115 LYS A C 1
ATOM 983 O O . LYS A 1 115 ? 4.859 -5.706 15.558 1.00 85.44 115 LYS A O 1
ATOM 988 N N . GLU A 1 116 ? 6.538 -4.266 15.935 1.00 85.88 116 GLU A N 1
ATOM 989 C CA . GLU A 1 116 ? 5.688 -3.078 16.006 1.00 85.88 116 GLU A CA 1
ATOM 990 C C . GLU A 1 116 ? 5.004 -2.796 14.661 1.00 85.88 116 GLU A C 1
ATOM 992 O O . GLU A 1 116 ? 3.782 -2.654 14.615 1.00 85.88 116 GLU A O 1
ATOM 997 N N . GLY A 1 117 ? 5.758 -2.806 13.558 1.00 86.38 117 GLY A N 1
ATOM 998 C CA . GLY A 1 117 ? 5.226 -2.621 12.207 1.00 86.38 117 GLY A CA 1
ATOM 999 C C . GLY A 1 117 ? 4.169 -3.664 11.837 1.00 86.38 117 GLY A C 1
ATOM 1000 O O . GLY A 1 117 ? 3.088 -3.304 11.368 1.00 86.38 117 GLY A O 1
ATOM 1001 N N . LEU A 1 118 ? 4.426 -4.944 12.123 1.00 90.12 118 LEU A N 1
ATOM 1002 C CA . LEU A 1 118 ? 3.465 -6.031 11.908 1.00 90.12 118 LEU A CA 1
ATOM 1003 C C . LEU A 1 118 ? 2.205 -5.860 12.766 1.00 90.12 118 LEU A C 1
ATOM 1005 O O . LEU A 1 118 ? 1.094 -6.064 12.274 1.00 90.12 118 LEU A O 1
ATOM 1009 N N . SER A 1 119 ? 2.346 -5.421 14.020 1.00 91.81 119 SER A N 1
ATOM 1010 C CA . SER A 1 119 ? 1.201 -5.109 14.885 1.00 91.81 119 SER A CA 1
ATOM 1011 C C . SER A 1 119 ? 0.355 -3.961 14.326 1.00 91.81 119 SER A C 1
ATOM 1013 O O . SER A 1 119 ? -0.874 -4.035 14.362 1.00 91.81 119 SER A O 1
ATOM 1015 N N . ILE A 1 120 ? 0.991 -2.915 13.789 1.00 92.12 120 ILE A N 1
ATOM 1016 C CA . ILE A 1 120 ? 0.297 -1.785 13.155 1.00 92.12 120 ILE A CA 1
ATOM 1017 C C . ILE A 1 120 ? -0.437 -2.251 11.894 1.00 92.12 120 ILE A C 1
ATOM 1019 O O . ILE A 1 120 ? -1.621 -1.955 11.737 1.00 92.12 120 ILE A O 1
ATOM 1023 N N . LEU A 1 121 ? 0.225 -3.014 11.015 1.00 93.56 121 LEU A N 1
ATOM 1024 C CA . LEU A 1 121 ? -0.404 -3.571 9.812 1.00 93.56 121 LEU A CA 1
ATOM 1025 C C . LEU A 1 121 ? -1.603 -4.450 10.168 1.00 93.56 121 LEU A C 1
ATOM 1027 O O . LEU A 1 121 ? -2.674 -4.300 9.578 1.00 93.56 121 LEU A O 1
ATOM 1031 N N . LYS A 1 122 ? -1.464 -5.310 11.179 1.00 95.38 122 LYS A N 1
ATOM 1032 C CA . LYS A 1 122 ? -2.560 -6.141 11.677 1.00 95.38 122 LYS A CA 1
ATOM 1033 C C . LYS A 1 122 ? -3.753 -5.298 12.127 1.00 95.38 122 LYS A C 1
ATOM 1035 O O . LYS A 1 122 ? -4.875 -5.581 11.712 1.00 95.38 122 LYS A O 1
ATOM 1040 N N . GLU A 1 123 ? -3.529 -4.248 12.916 1.00 96.12 123 GLU A N 1
ATOM 1041 C CA . GLU A 1 123 ? -4.604 -3.354 13.363 1.00 96.12 123 GLU A CA 1
ATOM 1042 C C . GLU A 1 123 ? -5.254 -2.591 12.192 1.00 96.12 123 GLU A C 1
ATOM 1044 O O . GLU A 1 123 ? -6.472 -2.368 12.181 1.00 96.12 123 GLU A O 1
ATOM 1049 N N . ILE A 1 124 ? -4.465 -2.213 11.181 1.00 96.12 124 ILE A N 1
ATOM 1050 C CA . ILE A 1 124 ? -4.971 -1.572 9.965 1.00 96.12 124 ILE A CA 1
ATOM 1051 C C . ILE A 1 124 ? -5.916 -2.506 9.215 1.00 96.12 124 ILE A C 1
ATOM 1053 O O . ILE A 1 124 ? -7.047 -2.116 8.914 1.00 96.12 12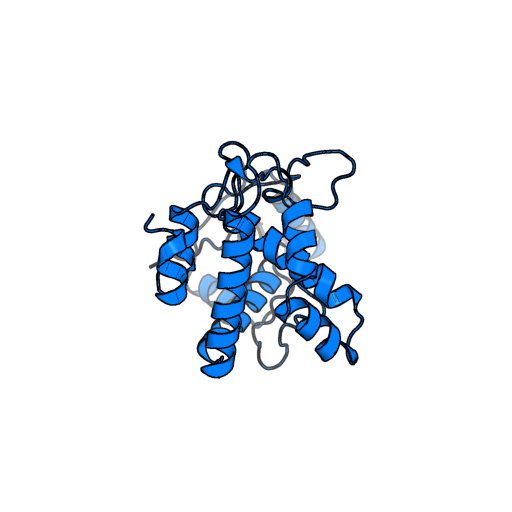4 ILE A O 1
ATOM 1057 N N . PHE A 1 125 ? -5.491 -3.740 8.953 1.00 97.00 125 PHE A N 1
ATOM 1058 C CA . PHE A 1 125 ? -6.300 -4.692 8.201 1.00 97.00 125 PHE A CA 1
ATOM 1059 C C . PHE A 1 125 ? -7.498 -5.214 8.996 1.00 97.00 125 PHE A C 1
ATOM 1061 O O . PHE A 1 125 ? -8.558 -5.397 8.411 1.00 97.00 125 PHE A O 1
ATOM 1068 N N . GLU A 1 126 ? -7.407 -5.332 10.323 1.00 96.75 126 GLU A N 1
ATOM 1069 C CA . GLU A 1 126 ? -8.585 -5.544 11.182 1.00 96.75 126 GLU A CA 1
ATOM 1070 C C . GLU A 1 126 ? -9.595 -4.393 11.076 1.00 96.75 126 GLU A C 1
ATOM 1072 O O . GLU A 1 126 ? -10.809 -4.600 11.040 1.00 96.75 126 GLU A O 1
ATOM 1077 N N . THR A 1 127 ? -9.112 -3.152 11.001 1.00 97.94 127 THR A N 1
ATOM 1078 C CA . THR A 1 127 ? -9.994 -1.996 10.801 1.00 97.94 127 THR A CA 1
ATOM 1079 C C . THR A 1 127 ? -10.647 -2.042 9.419 1.00 97.94 127 THR A C 1
ATOM 1081 O O . THR A 1 127 ? -11.837 -1.774 9.306 1.00 97.94 127 THR A O 1
ATOM 1084 N N . ILE A 1 128 ? -9.909 -2.425 8.377 1.00 97.38 128 ILE A N 1
ATOM 1085 C CA . ILE A 1 128 ? -10.447 -2.589 7.019 1.00 97.38 128 ILE A CA 1
ATOM 1086 C C . ILE A 1 128 ? -11.508 -3.698 6.959 1.00 97.38 128 ILE A C 1
ATOM 1088 O O . ILE A 1 128 ? -12.541 -3.502 6.330 1.00 97.38 128 ILE A O 1
ATOM 1092 N N . THR A 1 129 ? -11.306 -4.839 7.620 1.00 95.94 129 THR A N 1
ATOM 1093 C CA . THR A 1 129 ? -12.276 -5.951 7.578 1.00 95.94 129 THR A CA 1
ATOM 1094 C C . THR A 1 129 ? -13.517 -5.723 8.442 1.00 95.94 129 THR A C 1
ATOM 1096 O O . THR A 1 129 ? -14.490 -6.458 8.308 1.00 95.94 129 THR A O 1
ATOM 1099 N N . SER A 1 130 ? -13.508 -4.716 9.321 1.00 96.44 130 SER A N 1
ATOM 1100 C CA . SER A 1 130 ? -14.628 -4.401 10.223 1.00 96.44 130 SER A CA 1
ATOM 1101 C C . SER A 1 130 ? -15.594 -3.334 9.700 1.00 96.44 130 SER A C 1
ATOM 1103 O O . SER A 1 130 ? -16.633 -3.108 10.325 1.00 96.44 130 SER A O 1
ATOM 1105 N N . VAL A 1 131 ? -15.278 -2.658 8.589 1.00 97.56 131 VAL A N 1
ATOM 1106 C CA . VAL A 1 131 ? -16.177 -1.640 8.022 1.00 97.56 131 VAL A CA 1
ATOM 1107 C C . VAL A 1 131 ? -17.359 -2.264 7.282 1.00 97.56 131 VAL A C 1
ATOM 1109 O O . VAL A 1 131 ? -17.322 -3.423 6.877 1.00 97.56 131 VAL A O 1
ATOM 1112 N N . GLN A 1 132 ? -18.424 -1.485 7.094 1.00 97.31 132 GLN A N 1
ATOM 1113 C CA . GLN A 1 132 ? -19.604 -1.932 6.360 1.00 97.31 132 GLN A CA 1
ATOM 1114 C C . GLN A 1 132 ? -19.339 -1.977 4.856 1.00 97.31 132 GLN A C 1
ATOM 1116 O O . GLN A 1 132 ? -18.504 -1.247 4.325 1.00 97.31 132 GLN A O 1
ATOM 1121 N N . GLU A 1 133 ? -20.130 -2.772 4.139 1.00 96.75 133 GLU A N 1
ATOM 1122 C CA . GLU A 1 133 ? -19.995 -2.960 2.692 1.00 96.75 133 GLU A CA 1
ATOM 1123 C C . GLU A 1 133 ? -19.982 -1.651 1.881 1.00 96.75 133 GLU A C 1
ATOM 1125 O O . GLU A 1 133 ? -19.264 -1.535 0.884 1.00 96.75 133 GLU A O 1
ATOM 1130 N N . SER A 1 134 ? -20.763 -0.656 2.314 1.00 96.62 134 SER A N 1
ATOM 1131 C CA . SER A 1 134 ? -20.882 0.654 1.665 1.00 96.62 134 SER A CA 1
ATOM 1132 C C . SER A 1 134 ? -19.780 1.647 2.037 1.00 96.62 134 SER A C 1
ATOM 1134 O O . SER A 1 134 ? -19.654 2.685 1.381 1.00 96.62 134 SER A O 1
ATOM 1136 N N . ASP A 1 135 ? -19.005 1.375 3.087 1.00 97.75 135 ASP A N 1
ATOM 1137 C CA . ASP A 1 135 ? -18.008 2.312 3.592 1.00 97.75 135 ASP A CA 1
ATOM 1138 C C . ASP A 1 135 ? -16.839 2.431 2.616 1.00 97.75 135 ASP A C 1
ATOM 1140 O O . ASP A 1 135 ? -16.289 1.442 2.143 1.00 97.75 135 ASP A O 1
ATOM 1144 N N . GLY A 1 136 ? -16.445 3.663 2.299 1.00 96.38 136 GLY A N 1
ATOM 1145 C CA . GLY A 1 136 ? -15.269 3.928 1.471 1.00 96.38 136 GLY A CA 1
ATOM 1146 C C . GLY A 1 136 ? -13.987 4.065 2.282 1.00 96.38 136 GLY A C 1
ATOM 1147 O O . GLY A 1 136 ? -14.010 4.240 3.503 1.00 96.38 136 GLY A O 1
ATOM 1148 N N . ILE A 1 137 ? -12.853 4.111 1.582 1.00 97.06 137 ILE A N 1
ATOM 1149 C CA . ILE A 1 137 ? -11.526 4.246 2.200 1.00 97.06 137 ILE A CA 1
ATOM 1150 C C . ILE A 1 137 ? -11.402 5.474 3.122 1.00 97.06 137 ILE A C 1
ATOM 1152 O O . ILE A 1 137 ? -10.753 5.427 4.165 1.00 97.06 137 ILE A O 1
ATOM 1156 N N . ARG A 1 138 ? -12.117 6.567 2.816 1.00 96.25 138 ARG A N 1
ATOM 1157 C CA . ARG A 1 138 ? -12.175 7.765 3.672 1.00 96.25 138 ARG A CA 1
ATOM 1158 C C . ARG A 1 138 ? -12.730 7.463 5.069 1.00 96.25 138 ARG A C 1
ATOM 1160 O O . ARG A 1 138 ? -12.338 8.125 6.029 1.00 96.25 138 ARG A O 1
ATOM 1167 N N . TYR A 1 139 ? -13.659 6.517 5.194 1.00 97.50 139 TYR A N 1
ATOM 1168 C CA . TYR A 1 139 ? -14.202 6.113 6.489 1.00 97.50 139 TYR A CA 1
ATOM 1169 C C . TYR A 1 139 ? -13.184 5.285 7.279 1.00 97.50 139 TYR A C 1
ATOM 1171 O O . TYR A 1 139 ? -12.898 5.632 8.425 1.00 97.50 139 TYR A O 1
ATOM 1179 N N . VAL A 1 140 ? -12.541 4.301 6.637 1.00 97.81 140 VAL A N 1
ATOM 1180 C CA . VAL A 1 140 ? -11.411 3.538 7.207 1.00 97.81 140 VAL A CA 1
ATOM 1181 C C . VAL A 1 140 ? -10.334 4.489 7.732 1.00 97.81 140 VAL A C 1
ATOM 1183 O O . VAL A 1 140 ? -9.955 4.419 8.898 1.00 97.81 140 VAL A O 1
ATOM 1186 N N . TYR A 1 141 ? -9.913 5.457 6.916 1.00 97.12 141 TYR A N 1
ATOM 1187 C CA . TYR A 1 141 ? -8.947 6.484 7.303 1.00 97.12 141 TYR A CA 1
ATOM 1188 C C . TYR A 1 141 ? -9.361 7.232 8.582 1.00 97.12 141 TYR A C 1
ATOM 1190 O O . TYR A 1 141 ? -8.561 7.398 9.502 1.00 97.12 141 TYR A O 1
ATOM 1198 N N . LYS A 1 142 ? -10.634 7.639 8.696 1.00 97.19 142 LYS A N 1
ATOM 1199 C CA . LYS A 1 142 ? -11.157 8.297 9.908 1.00 97.19 142 LYS A CA 1
ATOM 1200 C C . LYS A 1 142 ? -11.132 7.386 11.139 1.00 97.19 142 LYS A C 1
ATOM 1202 O O . LYS A 1 142 ? -10.947 7.904 12.241 1.00 97.19 142 LYS A O 1
ATOM 1207 N N . LEU A 1 143 ? -11.338 6.078 10.981 1.00 97.94 143 LEU A N 1
ATOM 1208 C CA . LEU A 1 143 ? -11.236 5.111 12.078 1.00 97.94 143 LEU A CA 1
ATOM 1209 C C . LEU A 1 143 ? -9.782 4.919 12.514 1.00 97.94 143 LEU A C 1
ATOM 1211 O O . LEU A 1 143 ? -9.492 5.011 13.706 1.00 97.94 143 LEU A O 1
ATOM 1215 N N . LEU A 1 144 ? -8.867 4.752 11.558 1.00 96.75 144 LEU A N 1
ATOM 1216 C CA . LEU A 1 144 ? -7.433 4.591 11.815 1.00 96.75 144 LEU A CA 1
ATOM 1217 C C . LEU A 1 144 ? -6.840 5.794 12.552 1.00 96.75 144 LEU A C 1
ATOM 1219 O O . LEU A 1 144 ? -6.067 5.627 13.492 1.00 96.75 144 LEU A O 1
ATOM 1223 N N . LYS A 1 145 ? -7.307 7.011 12.246 1.00 94.62 145 LYS A N 1
ATOM 1224 C CA . LYS A 1 145 ? -6.913 8.227 12.979 1.00 94.62 145 LYS A CA 1
ATOM 1225 C C . LYS A 1 145 ? -7.251 8.213 14.475 1.00 94.62 145 LYS A C 1
ATOM 1227 O O . LYS A 1 145 ? -6.734 9.047 15.219 1.00 94.62 145 LYS A O 1
ATOM 1232 N N . LYS A 1 146 ? -8.146 7.328 14.925 1.00 95.19 146 LYS A N 1
ATOM 1233 C CA . LYS A 1 146 ? -8.538 7.195 16.337 1.00 95.19 146 LYS A CA 1
ATOM 1234 C C . LYS A 1 146 ? -7.727 6.131 17.081 1.00 95.19 146 LYS A C 1
ATOM 1236 O O . LYS A 1 146 ? -7.844 6.068 18.306 1.00 95.19 146 LYS A O 1
ATOM 1241 N N . LYS A 1 147 ? -6.939 5.317 16.374 1.00 95.19 147 LYS A N 1
ATOM 1242 C CA . LYS A 1 147 ? -6.152 4.219 16.948 1.00 95.19 147 LYS A CA 1
ATOM 1243 C C . LYS A 1 147 ? -4.928 4.731 17.704 1.00 95.19 147 LYS A C 1
ATOM 1245 O O . LYS A 1 147 ? -4.439 5.832 17.444 1.00 95.19 147 LYS A O 1
ATOM 1250 N N . GLU A 1 148 ? -4.444 3.936 18.657 1.00 92.19 148 GLU A N 1
ATOM 1251 C CA . GLU A 1 148 ? -3.332 4.338 19.527 1.00 92.19 148 GLU A CA 1
ATOM 1252 C C . GLU A 1 148 ? -2.019 4.496 18.758 1.00 92.19 148 GLU A C 1
ATOM 1254 O O . GLU A 1 148 ? -1.328 5.489 18.983 1.00 92.19 148 GLU A O 1
ATOM 1259 N N . PHE A 1 149 ? -1.720 3.622 17.785 1.00 90.44 149 PHE A N 1
ATOM 1260 C CA . PHE A 1 149 ? -0.514 3.767 16.957 1.00 90.44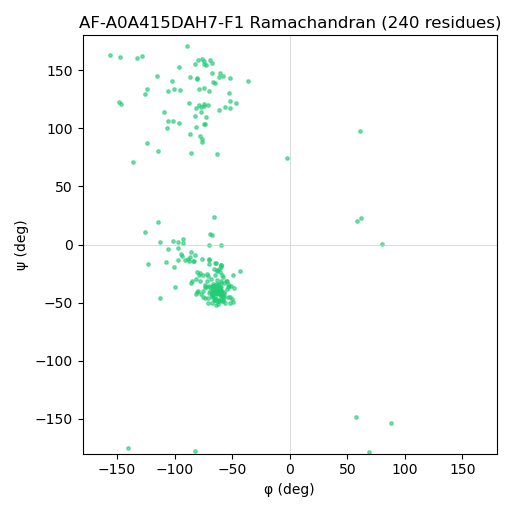 149 PHE A CA 1
ATOM 1261 C C . PHE A 1 149 ? -0.479 5.127 16.246 1.00 90.44 149 PHE A C 1
ATOM 1263 O O . PHE A 1 149 ? 0.539 5.809 16.226 1.00 90.44 149 PHE A O 1
ATOM 1270 N N . PHE A 1 150 ? -1.624 5.591 15.737 1.00 90.44 150 PHE A N 1
ATOM 1271 C CA . PHE A 1 150 ? -1.695 6.865 15.035 1.00 90.44 150 PHE A CA 1
ATOM 1272 C C . PHE A 1 150 ? -1.569 8.060 15.991 1.00 90.44 150 PHE A C 1
ATOM 1274 O O . PHE A 1 150 ? -0.943 9.074 15.670 1.00 90.44 150 PHE A O 1
ATOM 1281 N N . LYS A 1 151 ? -2.136 7.953 17.201 1.00 89.25 151 LYS A N 1
ATOM 1282 C CA . LYS A 1 151 ? -1.907 8.942 18.267 1.00 89.25 151 LYS A CA 1
ATOM 1283 C C . LYS A 1 151 ? -0.435 8.986 18.673 1.00 89.25 151 LYS A C 1
ATOM 1285 O O . LYS A 1 151 ? 0.052 10.065 19.006 1.00 89.25 151 LYS A O 1
ATOM 1290 N N . HIS A 1 152 ? 0.252 7.845 18.658 1.00 84.81 152 HIS A N 1
ATOM 1291 C CA . HIS A 1 152 ? 1.682 7.748 18.918 1.00 84.81 152 HIS A CA 1
ATOM 1292 C C . HIS A 1 152 ? 2.497 8.420 17.809 1.00 84.81 152 HIS A C 1
ATOM 1294 O O . HIS A 1 152 ? 3.244 9.341 18.125 1.00 84.81 152 HIS A O 1
ATOM 1300 N N . TRP A 1 153 ? 2.237 8.110 16.531 1.00 82.75 153 TRP A N 1
ATOM 1301 C CA . TRP A 1 153 ? 2.862 8.786 15.382 1.00 82.75 153 TRP A CA 1
ATOM 1302 C C . TRP A 1 153 ? 2.752 10.310 15.492 1.00 82.75 153 TRP A C 1
ATOM 1304 O O . TRP A 1 153 ? 3.750 11.016 15.409 1.00 82.75 153 TRP A O 1
ATOM 1314 N N . LYS A 1 154 ? 1.561 10.832 15.816 1.00 80.00 154 LYS A N 1
ATOM 1315 C CA . LYS A 1 154 ? 1.355 12.276 16.037 1.00 80.00 154 LYS A CA 1
ATOM 1316 C C . LYS A 1 154 ? 2.141 12.861 17.217 1.00 80.00 154 LYS A C 1
ATOM 1318 O O . LYS A 1 154 ? 2.433 14.056 17.217 1.00 80.00 154 LYS A O 1
ATOM 1323 N N . LYS A 1 155 ? 2.413 12.072 18.261 1.00 77.81 155 LYS A N 1
ATOM 1324 C CA . LYS A 1 155 ? 3.178 12.505 19.444 1.00 77.81 155 LYS A CA 1
ATOM 1325 C C . LYS A 1 155 ? 4.682 12.475 19.177 1.00 77.81 155 LYS A C 1
ATOM 1327 O O . LYS A 1 155 ? 5.365 13.411 19.592 1.00 77.81 155 LYS A O 1
ATOM 1332 N N . GLU A 1 156 ? 5.171 11.444 18.494 1.00 67.19 156 GLU A N 1
ATOM 1333 C CA . GLU A 1 156 ? 6.569 11.330 18.065 1.00 67.19 156 GLU A CA 1
ATOM 1334 C C . GLU A 1 156 ? 6.929 12.389 17.010 1.00 67.19 156 GLU A C 1
ATOM 1336 O O . GLU A 1 156 ? 8.001 12.991 17.063 1.00 67.19 156 GLU A O 1
ATOM 1341 N N . GLU A 1 157 ? 5.977 12.748 16.144 1.00 56.31 157 GLU A N 1
ATOM 1342 C CA . GLU A 1 157 ? 6.080 13.831 15.156 1.00 56.31 157 GLU A CA 1
ATOM 1343 C C . GLU A 1 157 ? 6.152 15.256 15.729 1.00 56.31 157 GLU A C 1
ATOM 1345 O O . GLU A 1 157 ? 6.194 16.229 14.976 1.00 56.31 157 GLU A O 1
ATOM 1350 N N . LYS A 1 158 ? 6.290 15.461 17.045 1.00 50.41 158 LYS A N 1
ATOM 1351 C CA . LYS A 1 158 ? 6.600 16.803 17.587 1.00 50.41 158 LYS A CA 1
ATOM 1352 C C . LYS A 1 158 ? 7.926 17.406 17.067 1.00 50.41 158 LYS A C 1
ATOM 1354 O O . LYS A 1 158 ? 8.251 18.531 17.438 1.00 50.41 158 LYS A O 1
ATOM 1359 N N . ARG A 1 159 ? 8.674 16.707 16.200 1.00 47.06 159 ARG A N 1
ATOM 1360 C CA . ARG A 1 159 ? 9.874 17.199 15.497 1.00 47.06 159 ARG A CA 1
ATOM 1361 C C . ARG A 1 159 ? 9.687 17.477 13.994 1.00 47.06 159 ARG A C 1
ATOM 1363 O O . ARG A 1 159 ? 10.523 18.180 13.436 1.00 47.06 159 ARG A O 1
ATOM 1370 N N . ILE A 1 160 ? 8.615 17.005 13.343 1.00 39.78 160 ILE A N 1
ATOM 1371 C CA . ILE A 1 160 ? 8.286 17.280 11.927 1.00 39.78 160 ILE A CA 1
ATOM 1372 C C . ILE A 1 160 ? 6.752 17.322 11.803 1.00 39.78 160 ILE A C 1
ATOM 1374 O O . ILE A 1 160 ? 6.082 16.371 12.164 1.00 39.78 160 ILE A O 1
ATOM 1378 N N . SER A 1 161 ? 6.195 18.449 11.349 1.00 49.88 161 SER A N 1
ATOM 1379 C CA . SER A 1 161 ? 4.776 18.847 11.467 1.00 49.88 161 SER A CA 1
ATOM 1380 C C . SER A 1 161 ? 3.707 17.736 11.356 1.00 49.88 161 SER A C 1
ATOM 1382 O O . SER A 1 161 ? 3.741 16.960 10.410 1.00 49.88 161 SER A O 1
ATOM 1384 N N . VAL A 1 162 ? 2.650 17.823 12.183 1.00 55.53 162 VAL A N 1
ATOM 1385 C CA . VAL A 1 162 ? 1.418 16.981 12.235 1.00 55.53 162 VAL A CA 1
ATOM 1386 C C . VAL A 1 162 ? 0.777 16.635 10.875 1.00 55.53 162 VAL A C 1
ATOM 1388 O O . VAL A 1 162 ? 0.023 15.666 10.765 1.00 55.53 162 VAL A O 1
ATOM 1391 N N . LYS A 1 163 ? 1.039 17.426 9.827 1.00 64.19 163 LYS A N 1
ATOM 1392 C CA . LYS A 1 163 ? 0.624 17.117 8.451 1.00 64.19 163 LYS A CA 1
ATOM 1393 C C . LYS A 1 163 ? 1.271 15.831 7.914 1.00 64.19 163 LYS A C 1
ATOM 1395 O O . LYS A 1 163 ? 0.714 15.243 6.993 1.00 64.19 163 LYS A O 1
ATOM 1400 N N . PHE A 1 164 ? 2.396 15.392 8.478 1.00 72.75 164 PHE A N 1
ATOM 1401 C CA . PHE A 1 164 ? 3.142 14.233 8.005 1.00 72.75 164 PHE A CA 1
ATOM 1402 C C . PHE A 1 164 ? 2.459 12.914 8.383 1.00 72.75 164 PHE A C 1
ATOM 1404 O O . PHE A 1 164 ? 2.233 12.120 7.480 1.00 72.75 164 PHE A O 1
ATOM 1411 N N . ALA A 1 165 ? 1.973 12.721 9.616 1.00 81.00 165 ALA A N 1
ATOM 1412 C CA . ALA A 1 165 ? 1.303 11.471 10.005 1.00 81.00 165 ALA A CA 1
ATOM 1413 C C . ALA A 1 165 ? 0.010 11.252 9.218 1.00 81.00 165 ALA A C 1
ATOM 1415 O O . ALA A 1 165 ? -0.301 10.143 8.785 1.00 81.00 165 ALA A O 1
ATOM 1416 N N . GLU A 1 166 ? -0.766 12.321 9.026 1.00 86.56 166 GLU A N 1
ATOM 1417 C CA . GLU A 1 166 ? -2.006 12.266 8.250 1.00 86.56 166 GLU A CA 1
ATOM 1418 C C . GLU A 1 166 ? -1.752 11.921 6.785 1.00 86.56 166 GLU A C 1
ATOM 1420 O O . GLU A 1 166 ? -2.502 11.116 6.225 1.00 86.56 166 GLU A O 1
ATOM 1425 N N . LEU A 1 167 ? -0.691 12.487 6.204 1.00 83.25 167 LEU A N 1
ATOM 1426 C CA . LEU A 1 167 ? -0.236 12.167 4.859 1.00 83.25 167 LEU A CA 1
ATOM 1427 C C . LEU A 1 167 ? 0.312 10.738 4.787 1.00 83.25 167 LEU A C 1
ATOM 1429 O O . LEU A 1 167 ? -0.065 10.005 3.885 1.00 83.25 167 LEU A O 1
ATOM 1433 N N . ALA A 1 168 ? 1.133 10.312 5.746 1.00 83.81 168 ALA A N 1
ATOM 1434 C CA . ALA A 1 168 ? 1.717 8.977 5.809 1.00 83.81 168 ALA A CA 1
ATOM 1435 C C . ALA A 1 168 ? 0.633 7.897 5.876 1.00 83.81 168 ALA A C 1
ATOM 1437 O O . ALA A 1 168 ? 0.675 6.938 5.113 1.00 83.81 168 ALA A O 1
ATOM 1438 N N . LEU A 1 169 ? -0.395 8.088 6.709 1.00 90.56 169 LEU A N 1
ATOM 1439 C CA . LEU A 1 169 ? -1.530 7.169 6.776 1.00 90.56 169 LEU A CA 1
ATOM 1440 C C . LEU A 1 169 ? -2.322 7.132 5.460 1.00 90.56 169 LEU A C 1
ATOM 1442 O O . LEU A 1 169 ? -2.738 6.059 5.026 1.00 90.56 169 LEU A O 1
ATOM 1446 N N . GLN A 1 170 ? -2.534 8.284 4.815 1.00 91.06 170 GLN A N 1
ATOM 1447 C CA . GLN A 1 170 ? -3.181 8.321 3.502 1.00 91.06 170 GLN A CA 1
ATOM 1448 C C . GLN A 1 170 ? -2.343 7.568 2.460 1.00 91.06 170 GLN A C 1
ATOM 1450 O O . GLN A 1 170 ? -2.873 6.707 1.761 1.00 91.06 170 GLN A O 1
ATOM 1455 N N . ARG A 1 171 ? -1.037 7.849 2.389 1.00 86.25 171 ARG A N 1
ATOM 1456 C CA . ARG A 1 171 ? -0.109 7.200 1.457 1.00 86.25 171 ARG A CA 1
ATOM 1457 C C . ARG A 1 171 ? -0.016 5.705 1.693 1.00 86.25 171 ARG A C 1
ATOM 1459 O O . ARG A 1 171 ? -0.010 4.964 0.723 1.00 86.25 171 ARG A O 1
ATOM 1466 N N . LEU A 1 172 ? -0.030 5.257 2.944 1.00 89.75 172 LEU A N 1
ATOM 1467 C CA . LEU A 1 172 ? -0.050 3.838 3.273 1.00 89.75 172 LEU A CA 1
ATOM 1468 C C . LEU A 1 172 ? -1.264 3.139 2.648 1.00 89.75 172 LEU A C 1
ATOM 1470 O O . LEU A 1 172 ? -1.105 2.128 1.977 1.00 89.75 172 LEU A O 1
ATOM 1474 N N . LEU A 1 173 ? -2.467 3.701 2.799 1.00 95.31 173 LEU A N 1
ATOM 1475 C CA . LEU A 1 173 ? -3.684 3.136 2.203 1.00 95.31 173 LEU A CA 1
ATOM 1476 C C . LEU A 1 173 ? -3.677 3.198 0.666 1.00 95.31 173 LEU A C 1
ATOM 1478 O O . LEU A 1 173 ? -4.154 2.272 0.015 1.00 95.31 173 LEU A O 1
ATOM 1482 N N . GLU A 1 174 ? -3.118 4.257 0.078 1.00 91.19 174 GLU A N 1
ATOM 1483 C CA . GLU A 1 174 ? -2.942 4.363 -1.37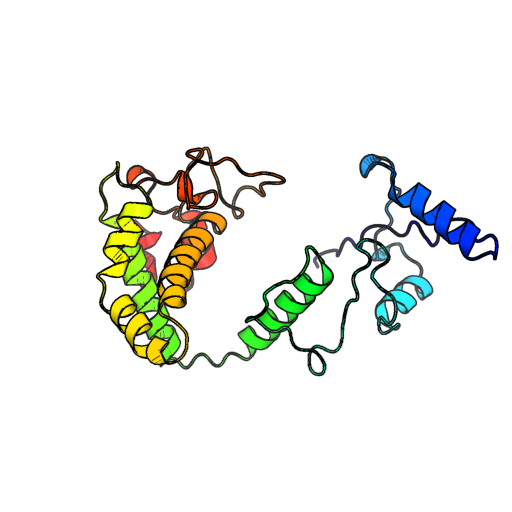7 1.00 91.19 174 GLU A CA 1
ATOM 1484 C C . GLU A 1 174 ? -1.947 3.329 -1.911 1.00 91.19 174 GLU A C 1
ATOM 1486 O O . GLU A 1 174 ? -2.230 2.684 -2.919 1.00 91.19 174 GLU A O 1
ATOM 1491 N N . ILE A 1 175 ? -0.833 3.106 -1.206 1.00 90.62 175 ILE A N 1
ATOM 1492 C CA . ILE A 1 175 ? 0.130 2.042 -1.507 1.00 90.62 175 ILE A CA 1
ATOM 1493 C C . ILE A 1 175 ? -0.579 0.688 -1.485 1.00 90.62 175 ILE A C 1
ATOM 1495 O O . ILE A 1 175 ? -0.439 -0.065 -2.440 1.00 90.62 175 ILE A O 1
ATOM 1499 N N . MET A 1 176 ? -1.420 0.400 -0.485 1.00 93.81 176 MET A N 1
ATOM 1500 C CA . MET A 1 176 ? -2.202 -0.847 -0.475 1.00 93.81 176 MET A CA 1
ATOM 1501 C C . MET A 1 176 ? -3.127 -0.978 -1.695 1.00 93.81 176 MET A C 1
ATOM 1503 O O . MET A 1 176 ? -3.363 -2.085 -2.178 1.00 93.81 176 MET A O 1
ATOM 1507 N N . GLY A 1 177 ? -3.622 0.137 -2.234 1.00 91.94 177 GLY A N 1
ATOM 1508 C CA . GLY A 1 177 ? -4.308 0.153 -3.523 1.00 91.94 177 GLY A CA 1
ATOM 1509 C C . GLY A 1 177 ? -3.387 -0.243 -4.678 1.00 91.94 177 GLY A C 1
ATOM 1510 O O . GLY A 1 177 ? -3.711 -1.156 -5.435 1.00 91.94 177 GLY A O 1
ATOM 1511 N N . TYR A 1 178 ? -2.221 0.394 -4.804 1.00 88.00 178 TYR A N 1
ATOM 1512 C CA . TYR A 1 178 ? -1.250 0.088 -5.864 1.00 88.00 178 TYR A CA 1
ATOM 1513 C C . TYR A 1 178 ? -0.715 -1.346 -5.797 1.00 88.00 178 TYR A C 1
ATOM 1515 O O . TYR A 1 178 ? -0.537 -1.981 -6.833 1.00 88.00 178 TYR A O 1
ATOM 1523 N N . LEU A 1 179 ? -0.561 -1.904 -4.596 1.00 88.50 179 LEU A N 1
ATOM 1524 C CA . LEU A 1 179 ? -0.214 -3.311 -4.379 1.00 88.50 179 LEU A CA 1
ATOM 1525 C C . LEU A 1 179 ? -1.358 -4.281 -4.736 1.00 88.50 179 LEU A C 1
ATOM 1527 O O . LEU A 1 179 ? -1.181 -5.490 -4.650 1.00 88.50 179 LEU A O 1
ATOM 1531 N N . SER A 1 180 ? -2.513 -3.767 -5.180 1.00 91.06 180 SER A N 1
ATOM 1532 C CA . SER A 1 180 ? -3.762 -4.500 -5.470 1.00 91.06 180 SER A CA 1
ATOM 1533 C C . SER A 1 180 ? -4.376 -5.208 -4.276 1.00 91.06 180 SER A C 1
ATOM 1535 O O . SER A 1 180 ? -5.154 -6.136 -4.444 1.00 91.06 180 SER A O 1
ATOM 1537 N N . ILE A 1 181 ? -4.063 -4.757 -3.066 1.00 96.62 181 ILE A N 1
ATOM 1538 C CA . ILE A 1 181 ? -4.660 -5.288 -1.844 1.00 96.62 181 ILE A CA 1
ATOM 1539 C C . ILE A 1 181 ? -6.032 -4.643 -1.615 1.00 96.62 181 ILE A C 1
ATOM 1541 O O . ILE A 1 181 ? -6.993 -5.333 -1.280 1.00 96.62 181 ILE A O 1
ATOM 1545 N N . LEU A 1 182 ? -6.136 -3.326 -1.838 1.00 97.19 182 LEU A N 1
ATOM 1546 C CA . LEU A 1 182 ? -7.370 -2.541 -1.703 1.00 97.19 182 LEU A CA 1
ATOM 1547 C C . LEU A 1 182 ? -7.812 -1.988 -3.059 1.00 97.19 182 LEU A C 1
ATOM 1549 O O . LEU A 1 182 ? -7.566 -0.831 -3.405 1.00 97.19 182 LEU A O 1
ATOM 1553 N N . HIS A 1 183 ? -8.466 -2.835 -3.844 1.00 94.81 183 HIS A N 1
ATOM 1554 C CA . HIS A 1 183 ? -8.866 -2.531 -5.217 1.00 94.81 183 HIS A CA 1
ATOM 1555 C C . HIS A 1 183 ? -10.263 -3.082 -5.532 1.00 94.81 183 HIS A C 1
ATOM 1557 O O . HIS A 1 183 ? -10.965 -3.572 -4.648 1.00 94.81 183 HIS A O 1
ATOM 1563 N N . THR A 1 184 ? -10.704 -2.960 -6.781 1.00 94.38 184 THR A N 1
ATOM 1564 C CA . THR A 1 184 ? -11.965 -3.551 -7.253 1.00 94.38 184 THR A CA 1
ATOM 1565 C C . THR A 1 184 ? -11.705 -4.368 -8.514 1.00 94.38 184 THR A C 1
ATOM 1567 O O . THR A 1 184 ? -10.723 -4.120 -9.204 1.00 94.38 184 THR A O 1
ATOM 1570 N N . GLU A 1 185 ? -12.619 -5.265 -8.897 1.00 90.38 185 GLU A N 1
ATOM 1571 C CA . GLU A 1 185 ? -12.473 -6.028 -10.149 1.00 90.38 185 GLU A CA 1
ATOM 1572 C C . GLU A 1 185 ? -12.256 -5.148 -11.386 1.00 90.38 185 GLU A C 1
ATOM 1574 O O . GLU A 1 185 ? -11.498 -5.539 -12.271 1.00 90.38 185 GLU A O 1
ATOM 1579 N N . LYS A 1 186 ? -12.911 -3.979 -11.432 1.00 91.12 186 LYS A N 1
ATOM 1580 C CA . LYS A 1 186 ? -12.834 -3.023 -12.545 1.00 91.12 186 LYS A CA 1
ATOM 1581 C C . LYS A 1 186 ? -11.633 -2.079 -12.450 1.00 91.12 186 LYS A C 1
ATOM 1583 O O . LYS A 1 186 ? -11.147 -1.610 -13.469 1.00 91.12 186 LYS A O 1
ATOM 1588 N N . TYR A 1 187 ? -11.217 -1.744 -11.235 1.00 91.44 187 TYR A N 1
ATOM 1589 C CA . TYR A 1 187 ? -10.167 -0.766 -10.957 1.00 91.44 187 TYR A CA 1
ATOM 1590 C C . TYR A 1 187 ? -9.100 -1.453 -10.115 1.00 91.44 187 TYR A C 1
ATOM 1592 O O . TYR A 1 187 ? -9.198 -1.458 -8.883 1.00 91.44 187 TYR A O 1
ATOM 1600 N N . ARG A 1 188 ? -8.148 -2.089 -10.803 1.00 87.69 188 ARG A N 1
ATOM 1601 C CA . ARG A 1 188 ? -7.112 -2.943 -10.218 1.00 87.69 188 ARG A CA 1
ATOM 1602 C C . ARG A 1 188 ? -5.806 -2.195 -9.987 1.00 87.69 188 ARG A C 1
ATOM 1604 O O . ARG A 1 188 ? -5.507 -1.227 -10.682 1.00 87.69 188 ARG A O 1
ATOM 1611 N N . GLY A 1 189 ? -5.031 -2.641 -9.005 1.00 82.50 189 GLY A N 1
ATOM 1612 C CA . GLY A 1 189 ? -3.674 -2.139 -8.796 1.00 82.50 189 GLY A CA 1
ATOM 1613 C C . GLY A 1 189 ? -2.639 -2.819 -9.700 1.00 82.50 189 GLY A C 1
ATOM 1614 O O . GLY A 1 189 ? -2.943 -3.715 -10.492 1.00 82.50 189 GLY A O 1
ATOM 1615 N N . SER A 1 190 ? -1.382 -2.429 -9.503 1.00 83.19 190 SER A N 1
ATOM 1616 C CA . SER A 1 190 ? -0.234 -2.801 -10.335 1.00 83.19 190 SER A CA 1
ATOM 1617 C C . SER A 1 190 ? 0.191 -4.267 -10.236 1.00 83.19 190 SER A C 1
ATOM 1619 O O . SER A 1 190 ? 0.979 -4.714 -11.062 1.00 83.19 190 SER A O 1
ATOM 1621 N N . PHE A 1 191 ? -0.303 -5.022 -9.249 1.00 81.00 191 PHE A N 1
ATOM 1622 C CA . PHE A 1 191 ? -0.040 -6.463 -9.159 1.00 81.00 191 PHE A CA 1
ATOM 1623 C C . PHE A 1 191 ? -0.728 -7.224 -10.300 1.00 81.00 191 PHE A C 1
ATOM 1625 O O . PHE A 1 191 ? -0.160 -8.173 -10.830 1.00 81.00 191 PHE A O 1
ATOM 1632 N N . TYR A 1 192 ? -1.927 -6.789 -10.703 1.00 82.12 192 TYR A N 1
ATOM 1633 C CA . TYR A 1 192 ? -2.667 -7.410 -11.804 1.00 82.12 192 TYR A CA 1
ATOM 1634 C C . TYR A 1 192 ? -2.541 -6.646 -13.117 1.00 82.12 192 TYR A C 1
ATOM 1636 O O . TYR A 1 192 ? -2.520 -7.265 -14.177 1.00 82.12 192 TYR A O 1
ATOM 1644 N N . GLU A 1 193 ? -2.511 -5.315 -13.060 1.00 77.88 193 GLU A N 1
ATOM 1645 C CA . GLU A 1 193 ? -2.570 -4.486 -14.257 1.00 77.88 193 GLU A CA 1
ATOM 1646 C C . GLU A 1 193 ? -1.786 -3.189 -14.072 1.00 77.88 193 GLU A C 1
ATOM 1648 O O . GLU A 1 193 ? -2.064 -2.379 -13.182 1.00 77.88 193 GLU A O 1
ATOM 1653 N N . PHE A 1 194 ? -0.811 -2.971 -14.952 1.00 73.56 194 PHE A N 1
ATOM 1654 C CA . PHE A 1 194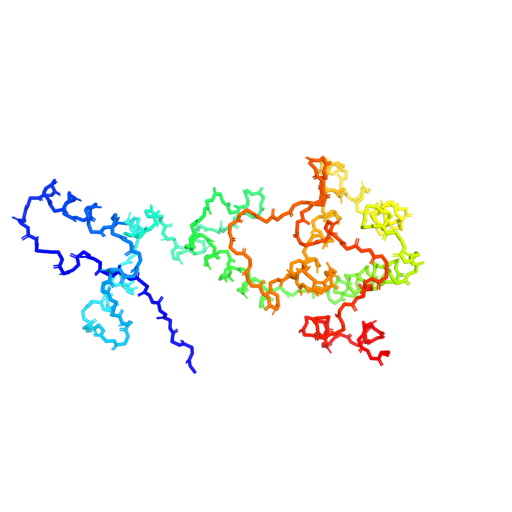 ? -0.116 -1.697 -15.031 1.00 73.56 194 PHE A CA 1
ATOM 1655 C C . PHE A 1 194 ? -1.001 -0.680 -15.758 1.00 73.56 194 PHE A C 1
ATOM 1657 O O . PHE A 1 194 ? -1.353 -0.869 -16.919 1.00 73.56 194 PHE A O 1
ATOM 1664 N N . ASN A 1 195 ? -1.373 0.393 -15.063 1.00 65.19 195 ASN A N 1
ATOM 1665 C CA . ASN A 1 195 ? -2.235 1.433 -15.613 1.00 65.19 195 ASN A CA 1
ATOM 1666 C C . ASN A 1 195 ? -1.381 2.593 -16.142 1.00 65.19 195 ASN A C 1
ATOM 1668 O O . ASN A 1 195 ? -0.864 3.393 -15.361 1.00 65.19 195 ASN A O 1
ATOM 1672 N N . GLU A 1 196 ? -1.248 2.689 -17.465 1.00 59.41 196 GLU A N 1
ATOM 1673 C CA . GLU A 1 196 ? -0.579 3.809 -18.134 1.00 59.41 196 GLU A CA 1
ATOM 1674 C C . GLU A 1 196 ? -1.500 5.037 -18.256 1.00 59.41 196 GLU A C 1
ATOM 1676 O O . GLU A 1 196 ? -2.695 4.926 -18.534 1.00 59.41 196 GLU A O 1
ATOM 1681 N N . GLY A 1 197 ? -0.933 6.236 -18.091 1.00 67.25 197 GLY A N 1
ATOM 1682 C CA . GLY A 1 197 ? -1.627 7.506 -18.333 1.00 67.25 197 GLY A CA 1
ATOM 1683 C C . GLY A 1 197 ? -2.402 8.071 -17.135 1.00 67.25 197 GLY A C 1
ATOM 1684 O O . GLY A 1 197 ? -2.045 7.876 -15.975 1.00 67.25 197 GLY A O 1
ATOM 1685 N N . CYS A 1 198 ? -3.442 8.865 -17.415 1.00 69.62 198 CYS A N 1
ATOM 1686 C CA . CYS A 1 198 ? -4.247 9.516 -16.379 1.00 69.62 198 CYS A CA 1
ATOM 1687 C C . CYS A 1 198 ? -5.290 8.548 -15.811 1.00 69.62 198 CYS A C 1
ATOM 1689 O O . CYS A 1 198 ? -6.350 8.346 -16.407 1.00 69.62 198 CYS A O 1
ATOM 1691 N N . THR A 1 199 ? -5.007 7.988 -14.637 1.00 79.94 199 THR A N 1
ATOM 1692 C CA . THR A 1 199 ? -5.925 7.077 -13.950 1.00 79.94 199 THR A CA 1
ATOM 1693 C C . THR A 1 199 ? -7.257 7.758 -13.596 1.00 79.94 199 THR A C 1
ATOM 1695 O O . THR A 1 199 ? -7.302 8.958 -13.287 1.00 79.94 199 THR A O 1
ATOM 1698 N N . PRO A 1 200 ? -8.385 7.025 -13.668 1.00 84.19 200 PRO A N 1
ATOM 1699 C CA . PRO A 1 200 ? -9.697 7.593 -13.392 1.00 84.19 200 PRO A CA 1
ATOM 1700 C C . PRO A 1 200 ? -9.832 7.974 -11.912 1.00 84.19 200 PRO A C 1
ATOM 1702 O O . PRO A 1 200 ? -9.184 7.399 -11.040 1.00 84.19 200 PRO A O 1
ATOM 1705 N N . ARG A 1 201 ? -10.734 8.916 -11.623 1.00 86.94 201 ARG A N 1
ATOM 1706 C CA . ARG A 1 201 ? -11.113 9.314 -10.257 1.00 86.94 201 ARG A CA 1
ATOM 1707 C C . ARG A 1 201 ? -12.575 8.980 -10.000 1.00 86.94 201 ARG A C 1
ATOM 1709 O O . ARG A 1 201 ? -13.400 9.106 -10.904 1.00 86.94 201 ARG A O 1
ATOM 1716 N N . SER A 1 202 ? -12.907 8.594 -8.772 1.00 89.44 202 SER A N 1
ATOM 1717 C CA . SER A 1 202 ? -14.279 8.260 -8.366 1.00 89.44 202 SER A CA 1
ATOM 1718 C C . SER A 1 202 ? -15.208 9.473 -8.424 1.00 89.44 202 SER A C 1
ATOM 1720 O O . SER A 1 202 ? -16.415 9.344 -8.625 1.00 89.44 202 SER A O 1
ATOM 1722 N N . SER A 1 203 ? -14.638 10.670 -8.276 1.00 90.1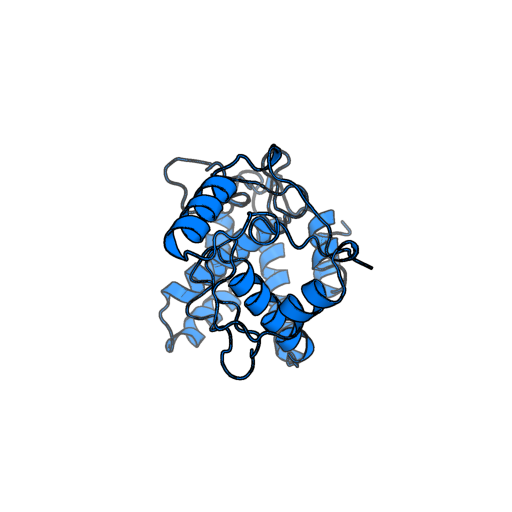2 203 SER A N 1
ATOM 1723 C CA . SER A 1 203 ? -15.316 11.945 -8.469 1.00 90.12 203 SER A CA 1
ATOM 1724 C C . SER A 1 203 ? -14.311 13.047 -8.809 1.00 90.12 203 SER A C 1
ATOM 1726 O O . SER A 1 203 ? -13.113 12.929 -8.551 1.00 90.12 203 SER A O 1
ATOM 1728 N N . ARG A 1 204 ? -14.805 14.168 -9.348 1.00 85.50 204 ARG A N 1
ATOM 1729 C CA . ARG A 1 204 ? -13.980 15.349 -9.666 1.00 85.50 204 ARG A CA 1
ATOM 1730 C C . ARG A 1 204 ? -13.247 15.924 -8.444 1.00 85.50 204 ARG A C 1
ATOM 1732 O O . ARG A 1 204 ? -12.223 16.577 -8.613 1.00 85.50 204 ARG A O 1
ATOM 1739 N N . SER A 1 205 ? -13.784 15.705 -7.245 1.00 87.19 205 SER A N 1
ATOM 1740 C CA . SER A 1 205 ? -13.296 16.253 -5.975 1.00 87.19 205 SER A CA 1
ATOM 1741 C C . SER A 1 205 ? -12.771 15.181 -5.019 1.00 87.19 205 SER A C 1
ATOM 1743 O O . SER A 1 205 ? -12.758 15.416 -3.812 1.00 87.19 205 SER A O 1
ATOM 1745 N N . SER A 1 206 ? -12.423 13.986 -5.507 1.00 87.06 206 SER A N 1
ATOM 1746 C CA . SER A 1 206 ? -11.792 13.006 -4.627 1.00 87.06 206 SER A CA 1
ATOM 1747 C C . SER A 1 206 ? -10.347 13.397 -4.343 1.00 87.06 206 SER A C 1
ATOM 1749 O O . SER A 1 206 ? -9.598 13.740 -5.256 1.00 87.06 206 SER A O 1
ATOM 1751 N N . ASP A 1 207 ? -9.978 13.302 -3.068 1.00 86.94 207 ASP A N 1
ATOM 1752 C CA . ASP A 1 207 ? -8.613 13.506 -2.575 1.00 86.94 207 ASP A CA 1
ATOM 1753 C C . ASP A 1 207 ? -7.825 12.185 -2.495 1.00 86.94 207 ASP A C 1
ATOM 1755 O O . ASP A 1 207 ? -6.722 12.171 -1.959 1.00 86.94 207 ASP A O 1
ATOM 1759 N N . TRP A 1 208 ? -8.407 11.073 -2.962 1.00 92.31 208 TRP A N 1
ATOM 1760 C CA . TRP A 1 208 ? -7.791 9.745 -2.958 1.00 92.31 208 TRP A CA 1
ATOM 1761 C C . TRP A 1 208 ? -7.282 9.379 -4.344 1.00 92.31 208 TRP A C 1
ATOM 1763 O O . TRP A 1 208 ? -7.949 9.637 -5.346 1.00 92.31 208 TRP A O 1
ATOM 1773 N N . ASN A 1 209 ? -6.118 8.736 -4.388 1.00 88.75 209 ASN A N 1
ATOM 1774 C CA . ASN A 1 209 ? -5.557 8.240 -5.638 1.00 88.75 209 ASN A CA 1
ATOM 1775 C C . ASN A 1 209 ? -6.153 6.886 -6.054 1.00 88.75 209 ASN A C 1
ATOM 1777 O O . ASN A 1 209 ? -6.648 6.098 -5.242 1.00 88.75 209 ASN A O 1
ATOM 1781 N N . TYR A 1 210 ? -6.093 6.621 -7.356 1.00 86.00 210 TYR A N 1
ATOM 1782 C CA . TYR A 1 210 ? -6.366 5.307 -7.924 1.00 86.00 210 TYR A CA 1
ATOM 1783 C C . TYR A 1 210 ? -5.424 4.239 -7.322 1.00 86.00 210 TYR A C 1
ATOM 1785 O O . TYR A 1 210 ? -4.263 4.557 -7.076 1.00 86.00 210 TYR A O 1
ATOM 1793 N N . PRO A 1 211 ? -5.863 2.981 -7.116 1.00 91.94 211 PRO A N 1
ATOM 1794 C CA . PRO A 1 211 ? -7.228 2.468 -7.288 1.00 91.94 211 PRO A CA 1
ATOM 1795 C C . PRO A 1 211 ? -8.100 2.600 -6.029 1.00 91.94 211 PRO A C 1
ATOM 1797 O O . PRO A 1 211 ? -9.320 2.435 -6.110 1.00 91.94 211 PRO A O 1
ATOM 1800 N N . VAL A 1 212 ? -7.507 2.915 -4.871 1.00 94.88 212 VAL A N 1
ATOM 1801 C CA . VAL A 1 212 ? -8.193 2.851 -3.568 1.00 94.88 212 VAL A CA 1
ATOM 1802 C C . VAL A 1 212 ? -9.380 3.818 -3.460 1.00 94.88 212 VAL A C 1
ATOM 1804 O O . VAL A 1 212 ? -10.320 3.577 -2.707 1.00 94.88 212 VAL A O 1
ATOM 1807 N N . ASP A 1 213 ? -9.395 4.884 -4.261 1.00 95.19 213 ASP A N 1
ATOM 1808 C CA . ASP A 1 213 ? -10.523 5.816 -4.387 1.00 95.19 213 ASP A CA 1
ATOM 1809 C C . ASP A 1 213 ? -11.866 5.111 -4.713 1.00 95.19 213 ASP A C 1
ATOM 1811 O O . ASP A 1 213 ? -12.947 5.487 -4.234 1.00 95.19 213 ASP A O 1
ATOM 1815 N N . PHE A 1 214 ? -11.808 4.023 -5.486 1.00 96.25 214 PHE A N 1
ATOM 1816 C CA . PHE A 1 214 ? -12.977 3.224 -5.864 1.00 96.25 214 PHE A CA 1
ATOM 1817 C C . PHE A 1 214 ? -13.326 2.132 -4.853 1.00 96.25 214 PHE A C 1
ATOM 1819 O O . PHE A 1 214 ? -14.434 1.596 -4.901 1.00 96.25 214 PHE A O 1
ATOM 1826 N N . TRP A 1 215 ? -12.418 1.822 -3.927 1.00 97.94 215 TRP A N 1
ATOM 1827 C CA . TRP A 1 215 ? -12.595 0.747 -2.961 1.00 97.94 215 TRP A CA 1
ATOM 1828 C C . TRP A 1 215 ? -13.736 1.045 -1.982 1.00 97.94 215 TRP A C 1
ATOM 1830 O O . TRP A 1 215 ? -13.921 2.180 -1.516 1.00 97.94 215 TRP A O 1
ATOM 1840 N N . ARG A 1 216 ? -14.509 0.010 -1.663 1.00 97.62 216 ARG A N 1
ATOM 1841 C CA . ARG A 1 216 ? -15.556 -0.000 -0.638 1.00 97.62 216 ARG A CA 1
ATOM 1842 C C . ARG A 1 216 ? -15.411 -1.250 0.228 1.00 97.62 216 ARG A C 1
ATOM 1844 O O . ARG A 1 216 ? -14.835 -2.231 -0.229 1.00 97.62 216 ARG A O 1
ATOM 1851 N N . GLY A 1 217 ? -15.998 -1.256 1.423 1.00 97.44 217 GLY A N 1
ATOM 1852 C CA . GLY A 1 217 ? -15.935 -2.390 2.351 1.00 97.44 217 GLY A CA 1
ATOM 1853 C C . GLY A 1 217 ? -16.318 -3.728 1.717 1.00 97.44 217 GLY A C 1
ATOM 1854 O O . GLY A 1 217 ? -15.658 -4.729 1.972 1.00 97.44 217 GLY A O 1
ATOM 1855 N N . LYS A 1 218 ? -17.287 -3.738 0.788 1.00 97.06 218 LYS A N 1
ATOM 1856 C CA . LYS A 1 218 ? -17.695 -4.950 0.051 1.00 97.06 218 LYS A CA 1
ATOM 1857 C C . LYS A 1 218 ? -16.579 -5.584 -0.782 1.00 97.06 218 LYS A C 1
ATOM 1859 O O . LYS A 1 218 ? -16.674 -6.749 -1.144 1.00 97.06 218 LYS A O 1
ATOM 1864 N N . ASN A 1 219 ? -15.569 -4.803 -1.161 1.00 96.69 219 ASN A N 1
ATOM 1865 C CA . ASN A 1 219 ? -14.430 -5.292 -1.926 1.00 96.69 219 ASN A CA 1
ATOM 1866 C C . ASN A 1 219 ? -13.442 -6.052 -1.037 1.00 96.69 219 ASN A C 1
ATOM 1868 O O . ASN A 1 219 ? -12.719 -6.903 -1.542 1.00 96.69 219 ASN A O 1
ATOM 1872 N N . GLY A 1 220 ? -13.428 -5.767 0.270 1.00 96.31 220 GLY A N 1
ATOM 1873 C CA . GLY A 1 220 ? -12.560 -6.438 1.226 1.00 96.31 220 GLY A CA 1
ATOM 1874 C C . GLY A 1 220 ? -11.076 -6.322 0.874 1.00 96.31 220 GLY A C 1
ATOM 1875 O O . GLY A 1 220 ? -10.622 -5.324 0.315 1.00 96.31 220 GLY A O 1
ATOM 1876 N N . ILE A 1 221 ? -10.323 -7.352 1.242 1.00 96.44 221 ILE A N 1
ATOM 1877 C CA . ILE A 1 221 ? -8.891 -7.485 0.972 1.00 96.44 221 ILE A CA 1
ATOM 1878 C C . ILE A 1 221 ? -8.721 -8.516 -0.145 1.00 96.44 221 ILE A C 1
ATOM 1880 O O . ILE A 1 221 ? -9.284 -9.610 -0.061 1.00 96.44 221 ILE A O 1
ATOM 1884 N N . ASP A 1 222 ? -7.920 -8.201 -1.163 1.00 96.12 222 ASP A N 1
ATOM 1885 C CA . ASP A 1 222 ? -7.523 -9.196 -2.161 1.00 96.12 222 ASP A CA 1
ATOM 1886 C C . ASP A 1 222 ? -6.519 -10.183 -1.559 1.00 96.12 222 ASP A C 1
ATOM 1888 O O . ASP A 1 222 ? -5.371 -9.838 -1.278 1.00 96.12 222 ASP A O 1
ATOM 1892 N N . LYS A 1 223 ? -6.963 -11.422 -1.349 1.00 94.81 223 LYS A N 1
ATOM 1893 C CA . LYS A 1 223 ? -6.187 -12.451 -0.646 1.00 94.81 223 LYS A CA 1
ATOM 1894 C C . LYS A 1 223 ? -4.937 -12.881 -1.413 1.00 94.81 223 LYS A C 1
ATOM 1896 O O . LYS A 1 223 ? -3.920 -13.156 -0.786 1.00 94.81 223 LYS A O 1
ATOM 1901 N N . ILE A 1 224 ? -5.002 -12.928 -2.745 1.00 93.19 224 ILE A N 1
ATOM 1902 C CA . ILE A 1 224 ? -3.885 -13.374 -3.589 1.00 93.19 224 ILE A CA 1
ATOM 1903 C C . ILE A 1 224 ? -2.782 -12.317 -3.561 1.00 93.19 224 ILE A C 1
ATOM 1905 O O . ILE A 1 224 ? -1.631 -12.639 -3.268 1.00 93.19 224 ILE A O 1
ATOM 1909 N N . ALA A 1 225 ? -3.139 -11.052 -3.802 1.00 89.81 225 ALA A N 1
ATOM 1910 C CA . ALA A 1 225 ? -2.190 -9.950 -3.721 1.00 89.81 225 ALA A CA 1
ATOM 1911 C C . ALA A 1 225 ? -1.626 -9.822 -2.299 1.00 89.81 225 ALA A C 1
ATOM 1913 O O . ALA A 1 225 ? -0.420 -9.684 -2.121 1.00 89.81 225 ALA A O 1
ATOM 1914 N N . PHE A 1 226 ? -2.472 -9.939 -1.271 1.00 92.69 226 PHE A N 1
ATOM 1915 C CA . PHE A 1 226 ? -2.020 -9.886 0.117 1.00 92.69 226 PHE A CA 1
ATOM 1916 C C . PHE A 1 226 ? -1.007 -10.993 0.435 1.00 92.69 226 PHE A C 1
ATOM 1918 O O . PHE A 1 226 ? 0.051 -10.704 0.989 1.00 92.69 226 PHE A O 1
ATOM 1925 N N . GLN A 1 227 ? -1.298 -12.245 0.063 1.00 91.50 227 GLN A N 1
ATOM 1926 C CA . GLN A 1 227 ? -0.388 -13.371 0.278 1.00 91.50 227 GLN A CA 1
ATOM 1927 C C . GLN A 1 227 ? 0.933 -13.193 -0.476 1.00 91.50 227 GLN A C 1
ATOM 1929 O O . GLN A 1 227 ? 1.980 -13.555 0.048 1.00 91.50 227 GLN A O 1
ATOM 1934 N N . TYR A 1 228 ? 0.909 -12.630 -1.683 1.00 88.44 228 TYR A N 1
ATOM 1935 C CA . TYR A 1 228 ? 2.135 -12.369 -2.434 1.00 88.44 228 TYR A CA 1
ATOM 1936 C C . TYR A 1 228 ? 3.080 -11.412 -1.689 1.00 88.44 228 TYR A C 1
ATOM 1938 O O . TYR A 1 228 ? 4.283 -11.654 -1.650 1.00 88.44 228 TYR A O 1
ATOM 1946 N N . TRP A 1 229 ? 2.547 -10.347 -1.080 1.00 86.81 229 TRP A N 1
ATOM 1947 C CA . TRP A 1 229 ? 3.360 -9.332 -0.396 1.00 86.81 229 TRP A CA 1
ATOM 1948 C C . TRP A 1 229 ? 3.701 -9.676 1.055 1.00 86.81 229 TRP A C 1
ATOM 1950 O O . TRP A 1 229 ? 4.762 -9.291 1.538 1.00 86.81 229 TRP A O 1
ATOM 1960 N N . PHE A 1 230 ? 2.802 -10.363 1.762 1.00 89.62 230 PHE A N 1
ATOM 1961 C CA . PHE A 1 230 ? 2.896 -10.567 3.211 1.00 89.62 230 PHE A CA 1
ATOM 1962 C C . PHE A 1 230 ? 2.831 -12.040 3.636 1.00 89.62 230 PHE A C 1
ATOM 1964 O O . PHE A 1 230 ? 2.713 -12.326 4.825 1.00 89.62 230 PHE A O 1
ATOM 1971 N N . GLY A 1 231 ? 2.913 -12.977 2.688 1.00 88.44 231 GLY A N 1
ATOM 1972 C CA . GLY A 1 231 ? 2.736 -14.412 2.929 1.00 88.44 231 GLY A CA 1
ATOM 1973 C C . GLY A 1 231 ? 3.787 -15.064 3.829 1.00 88.44 231 GLY A C 1
ATOM 1974 O O . GLY A 1 231 ? 3.548 -16.163 4.319 1.00 88.44 231 GLY A O 1
ATOM 1975 N N . GLU A 1 232 ? 4.920 -14.398 4.054 1.00 88.06 232 GLU A N 1
ATOM 1976 C CA . GLU A 1 232 ? 6.001 -14.861 4.935 1.00 88.06 232 GLU A CA 1
ATOM 1977 C C . GLU A 1 232 ? 5.783 -14.482 6.413 1.00 88.06 232 GLU A C 1
ATOM 1979 O O . GLU A 1 232 ? 6.550 -14.913 7.271 1.00 88.06 232 GLU A O 1
ATOM 1984 N N . TYR A 1 233 ? 4.754 -13.682 6.728 1.00 88.62 233 TYR A N 1
ATOM 1985 C CA . TYR A 1 233 ? 4.478 -13.202 8.086 1.00 88.62 233 TYR A CA 1
ATOM 1986 C C . TYR A 1 233 ? 3.265 -13.908 8.702 1.00 88.62 233 TYR A C 1
ATOM 1988 O O . TYR A 1 233 ? 2.115 -13.528 8.454 1.00 88.62 233 TYR A O 1
ATOM 1996 N N . ASP A 1 234 ? 3.519 -14.901 9.556 1.00 89.75 234 ASP A N 1
ATOM 1997 C CA . ASP A 1 234 ? 2.487 -15.695 10.238 1.00 89.75 234 ASP A CA 1
ATOM 1998 C C . ASP A 1 234 ? 1.474 -14.824 11.011 1.00 89.75 234 ASP A C 1
ATOM 2000 O O . ASP A 1 234 ? 0.285 -15.137 11.082 1.00 89.75 234 ASP A O 1
ATOM 2004 N N . GLU A 1 235 ? 1.889 -13.669 11.544 1.00 90.81 235 GLU A N 1
ATOM 2005 C CA . GLU A 1 235 ? 1.008 -12.746 12.272 1.00 90.81 235 GLU A CA 1
ATOM 2006 C C . GLU A 1 235 ? -0.141 -12.181 11.420 1.00 90.81 235 GLU A C 1
ATOM 2008 O O . GLU A 1 235 ? -1.154 -11.717 11.968 1.00 90.81 235 GLU A O 1
ATOM 2013 N N . LEU A 1 236 ? 0.020 -12.206 10.094 1.00 93.44 236 LEU A N 1
ATOM 2014 C CA . LEU A 1 236 ? -0.920 -11.678 9.112 1.00 93.44 236 LEU A CA 1
ATOM 2015 C C . LEU A 1 236 ? -1.701 -12.785 8.378 1.00 93.44 236 LEU A C 1
ATOM 2017 O O . LEU A 1 236 ? -2.626 -12.473 7.628 1.00 93.44 236 LEU A O 1
ATOM 2021 N N . GLU A 1 237 ? -1.407 -14.062 8.643 1.00 92.81 237 GLU A N 1
ATOM 2022 C CA . GLU A 1 237 ? -1.940 -15.243 7.939 1.00 92.81 237 GLU A CA 1
ATOM 2023 C C . GLU A 1 237 ? -3.463 -15.253 7.761 1.00 92.81 237 GLU A C 1
ATOM 2025 O O . GLU A 1 237 ? -4.004 -15.615 6.708 1.00 92.81 237 GLU A O 1
ATOM 2030 N N . LYS A 1 238 ? -4.177 -14.775 8.781 1.00 94.38 238 LYS A N 1
ATOM 2031 C CA . LYS A 1 238 ? -5.641 -14.717 8.791 1.00 94.38 238 LYS A CA 1
ATOM 2032 C C . LYS A 1 238 ? -6.252 -13.883 7.661 1.00 94.38 238 LYS A C 1
ATOM 2034 O O . LYS A 1 238 ? -7.440 -14.033 7.397 1.00 94.38 238 LYS A O 1
ATOM 2039 N N . PHE A 1 239 ? -5.493 -12.985 7.033 1.00 93.31 239 PHE A N 1
ATOM 2040 C CA . PHE A 1 239 ? -6.020 -12.098 5.997 1.00 93.31 239 PHE A CA 1
ATOM 2041 C C . PHE A 1 239 ? -6.057 -12.742 4.605 1.00 93.31 239 PHE A C 1
ATOM 2043 O O . PHE A 1 239 ? -6.759 -12.225 3.739 1.00 93.31 239 PHE A O 1
ATOM 2050 N N . TRP A 1 240 ? -5.382 -13.880 4.391 1.00 89.25 240 TRP A N 1
ATOM 2051 C CA . TRP A 1 240 ? -5.427 -14.601 3.110 1.00 89.25 240 TRP A CA 1
ATOM 2052 C C . TRP A 1 240 ? -5.899 -16.056 3.201 1.00 89.25 240 TRP A C 1
ATOM 2054 O O . TRP A 1 240 ? -6.289 -16.612 2.177 1.00 89.25 240 TRP A O 1
ATOM 2064 N N . LYS A 1 241 ? -5.915 -16.671 4.393 1.00 83.31 241 LYS A N 1
ATOM 2065 C CA . LYS A 1 241 ? -6.327 -18.081 4.569 1.00 83.31 241 LYS A CA 1
ATOM 2066 C C . LYS A 1 241 ? -7.808 -18.320 4.905 1.00 83.31 241 LYS A C 1
ATOM 2068 O O . LYS A 1 241 ? -8.184 -19.471 5.103 1.00 83.31 241 LYS A O 1
ATOM 2073 N N . GLN A 1 242 ? -8.635 -17.275 4.998 1.00 59.47 242 GLN A N 1
ATOM 2074 C CA . GLN A 1 242 ? -10.075 -17.415 5.291 1.00 59.47 242 GLN A CA 1
ATOM 2075 C C . GLN A 1 242 ? -10.899 -17.874 4.093 1.00 59.47 242 GLN A C 1
ATOM 2077 O O . GLN A 1 242 ? -10.548 -17.481 2.959 1.00 59.47 242 GLN A O 1
#

Foldseek 3Di:
DDFDFPWDDPLVVQDDPVDPVVSVVSLVVLLPDDPVPGDGDGLVRDDPVVVCCVVPDQFPFADSNPRHTAHPPCVVPPDDPVCPQVDPDPRSVVRVVVNCVVCVVVPPPPVVNVVVVLVLVLVLLVLLLPDDQAAAPVVSLVVSCVDPVLVVVCVVCPPPDPVVSSVVSLVVLLVCQQLQFFAAPVFGHPVVDDDPDDDDAPDPPDPHDPPRNVGGSNRRTDLVSCCVVCVVPPSCPVRNPD

Solvent-accessible surface area (backbone atoms only — not comparable to full-atom values): 14515 Å² total; per-residue (Å²): 133,87,81,67,78,57,80,62,73,60,68,84,76,46,79,78,76,87,42,70,75,59,40,51,51,53,47,54,57,60,71,69,50,57,76,92,76,57,73,80,62,50,60,90,74,50,54,73,67,60,53,42,53,70,70,69,54,83,52,86,58,44,36,94,86,79,65,42,65,43,73,87,54,50,88,84,57,60,80,53,81,90,72,53,82,85,58,100,38,67,49,59,51,49,47,43,52,51,48,49,52,54,46,56,76,65,50,75,64,51,71,66,57,51,52,50,51,53,52,50,51,44,54,50,52,54,49,51,71,67,49,52,53,83,40,38,53,72,52,47,52,60,54,50,64,72,36,68,70,47,52,45,48,51,60,70,29,78,81,52,64,70,68,49,52,61,48,49,56,51,50,53,53,35,48,36,1,38,50,25,25,31,22,40,97,89,41,55,8,54,73,84,40,81,82,82,79,86,74,73,64,81,45,99,81,57,93,53,52,61,22,22,48,71,22,33,28,69,52,49,65,34,32,68,43,40,36,73,78,45,62,89,41,75,90,50,45,76,68,48,73,113

Mean predicted aligned error: 15.98 Å

pLDDT: mean 72.57, std 19.5, range [29.02, 97.94]

Radius of gyration: 23.04 Å; Cα contacts (8 Å, |Δi|>4): 227; chains: 1; bounding box: 54×39×60 Å

Organism: Phocaeicola vulgatus (NCBI:txid821)

Secondary structure (DSSP, 8-state):
----------TTTSPP-S-HHHHHHHHHHHHTS-GGGS----GGGS-HHHHHHHHHS--SSPPTTT-PPP---TTTS---TTT---SS-HHHHHHHHHHHHHHHHS----HHHHHHHHHHHHHHHHHHHTS-TT-BHHHHHHHHTTSHHHHHHHHHGGGS-THHHHHHHHHHHHHHHHTTSS--SSS--TTT----SS---SSTT--SPTTGGG-BGGG---HHHHHHHHTT-GGGGGGT--

Sequence (242 aa):
MKTYYVHSYSIYDIPKTGDFYKDERLWIKENKKLFLERKYLSFENMTVEQQREIMDEPTINSCYICSSSFEKDIEKYPFNPKYGVNESDVFHMVQCLQQENRESVNFLYDPKQQKEGLSILKEIFETITSVQESDGIRYVYKLLKKKEFFKHWKKEEKRISVKFAELALQRLLEIMGYLSILHTEKYRGSFYEFNEGCTPRSSRSSDWNYPVDFWRGKNGIDKIAFQYWFGEYDELEKFWKQ